Protein AF-A0AAU6CAM8-F1 (afdb_monomer_lite)

pLDDT: mean 75.45, std 19.61, range [28.98, 98.38]

Structure (mmCIF, N/CA/C/O backbone):
data_AF-A0AAU6CAM8-F1
#
_entry.id   AF-A0AAU6CAM8-F1
#
loop_
_atom_site.group_PDB
_atom_site.id
_atom_site.type_symbol
_atom_site.label_atom_id
_atom_site.label_alt_id
_atom_site.label_comp_id
_atom_site.label_asym_id
_atom_site.label_entity_id
_atom_site.label_seq_id
_atom_site.pdbx_PDB_ins_code
_atom_site.Cartn_x
_atom_site.Cartn_y
_atom_site.Cartn_z
_atom_site.occupancy
_atom_site.B_iso_or_equiv
_atom_site.auth_seq_id
_atom_site.auth_comp_id
_atom_site.auth_asym_id
_atom_site.auth_atom_id
_atom_site.pdbx_PDB_model_num
ATOM 1 N N . MET A 1 1 ? 64.348 -22.940 -0.609 1.00 40.66 1 MET A N 1
ATOM 2 C CA . MET A 1 1 ? 63.727 -21.989 -1.553 1.00 40.66 1 MET A CA 1
ATOM 3 C C . MET A 1 1 ? 62.277 -22.408 -1.750 1.00 40.66 1 MET A C 1
ATOM 5 O O . MET A 1 1 ? 62.064 -23.552 -2.113 1.00 40.66 1 MET A O 1
ATOM 9 N N . SER A 1 2 ? 61.356 -21.513 -1.367 1.00 33.00 2 SER A N 1
ATOM 10 C CA . SER A 1 2 ? 59.963 -21.271 -1.806 1.00 33.00 2 SER A CA 1
ATOM 11 C C . SER A 1 2 ? 59.234 -22.276 -2.713 1.00 33.00 2 SER A C 1
ATOM 13 O O . SER A 1 2 ? 59.839 -22.785 -3.641 1.00 33.00 2 SER A O 1
ATOM 15 N N . ILE A 1 3 ? 57.917 -22.511 -2.656 1.00 33.03 3 ILE A N 1
ATOM 16 C CA . ILE A 1 3 ? 56.757 -22.048 -1.863 1.00 33.03 3 ILE A CA 1
ATOM 17 C C . ILE A 1 3 ? 55.688 -23.143 -2.089 1.00 33.03 3 ILE A C 1
ATOM 19 O O . ILE A 1 3 ? 55.436 -23.514 -3.233 1.00 33.03 3 ILE A O 1
ATOM 23 N N . VAL A 1 4 ? 55.033 -23.625 -1.030 1.00 37.50 4 VAL A N 1
ATOM 24 C CA . VAL A 1 4 ? 53.696 -24.244 -1.106 1.00 37.50 4 VAL A CA 1
ATOM 25 C C . VAL A 1 4 ? 52.738 -23.240 -0.478 1.00 37.50 4 VAL A C 1
ATOM 27 O O . VAL A 1 4 ? 52.992 -22.762 0.625 1.00 37.50 4 VAL A O 1
ATOM 30 N N . GLY A 1 5 ? 51.662 -22.893 -1.177 1.00 32.25 5 GLY A N 1
ATOM 31 C CA . GLY A 1 5 ? 50.695 -21.911 -0.698 1.00 32.25 5 GLY A CA 1
ATOM 32 C C . GLY A 1 5 ? 49.378 -22.003 -1.448 1.00 32.25 5 GLY A C 1
ATOM 33 O O . GLY A 1 5 ? 49.099 -21.188 -2.319 1.00 32.25 5 GLY A O 1
ATOM 34 N N . SER A 1 6 ? 48.578 -23.006 -1.088 1.00 40.78 6 SER A N 1
ATOM 35 C CA . SER A 1 6 ? 47.138 -23.023 -1.339 1.00 40.78 6 SER A CA 1
ATOM 36 C C . SER A 1 6 ? 46.511 -21.768 -0.726 1.00 40.78 6 SER A C 1
ATOM 38 O O . SER A 1 6 ? 46.691 -21.508 0.467 1.00 40.78 6 SER A O 1
ATOM 40 N N . ARG A 1 7 ? 45.778 -20.985 -1.521 1.00 34.41 7 ARG A N 1
ATOM 41 C CA . ARG A 1 7 ? 44.827 -20.001 -1.002 1.00 34.41 7 ARG A CA 1
ATOM 42 C C . ARG A 1 7 ? 43.495 -20.172 -1.707 1.00 34.41 7 ARG A C 1
ATOM 44 O O . ARG A 1 7 ? 43.368 -19.968 -2.910 1.00 34.41 7 ARG A O 1
ATOM 51 N N . ALA A 1 8 ? 42.544 -20.602 -0.890 1.00 34.66 8 ALA A N 1
ATOM 52 C CA . ALA A 1 8 ? 41.131 -20.683 -1.165 1.00 34.66 8 ALA A CA 1
ATOM 53 C C . ALA A 1 8 ? 40.544 -19.311 -1.522 1.00 34.66 8 ALA A C 1
ATOM 55 O O . ALA A 1 8 ? 41.071 -18.263 -1.144 1.00 34.66 8 ALA A O 1
ATOM 56 N N . ALA A 1 9 ? 39.435 -19.382 -2.248 1.00 40.91 9 ALA A N 1
ATOM 57 C CA . ALA A 1 9 ? 38.585 -18.279 -2.642 1.00 40.91 9 ALA A CA 1
ATOM 58 C C . ALA A 1 9 ? 38.112 -17.441 -1.444 1.00 40.91 9 ALA A C 1
ATOM 60 O O . ALA A 1 9 ? 37.656 -17.984 -0.438 1.00 40.91 9 ALA A O 1
ATOM 61 N N . THR A 1 10 ? 38.121 -16.121 -1.614 1.00 33.75 10 THR A N 1
ATOM 62 C CA . THR A 1 10 ? 37.366 -15.198 -0.765 1.00 33.75 10 THR A CA 1
ATOM 63 C C . THR A 1 10 ? 36.622 -14.234 -1.677 1.00 33.75 10 THR A C 1
ATOM 65 O O . THR A 1 10 ? 37.205 -13.311 -2.242 1.00 33.75 10 THR A O 1
ATOM 68 N N . ALA A 1 11 ? 35.328 -14.491 -1.858 1.00 31.47 11 ALA A N 1
ATOM 69 C CA . ALA A 1 11 ? 34.391 -13.501 -2.368 1.00 31.47 11 ALA A CA 1
ATOM 70 C C . ALA A 1 11 ? 34.239 -12.379 -1.322 1.00 31.47 11 ALA A C 1
ATOM 72 O O . ALA A 1 11 ? 34.256 -12.676 -0.121 1.00 31.47 11 ALA A O 1
ATOM 73 N N . PRO A 1 12 ? 34.093 -11.107 -1.721 1.00 30.61 12 PRO A N 1
ATOM 74 C CA . PRO A 1 12 ? 33.804 -10.049 -0.770 1.00 30.61 12 PRO A CA 1
ATOM 75 C C . PRO A 1 12 ? 32.369 -10.217 -0.255 1.00 30.61 12 PRO A C 1
ATOM 77 O O . PRO A 1 12 ? 31.405 -10.147 -1.015 1.00 30.61 12 PRO A O 1
ATOM 80 N N . LEU A 1 13 ? 32.251 -10.456 1.053 1.00 28.98 13 LEU A N 1
ATOM 81 C CA . LEU A 1 13 ? 31.017 -10.287 1.810 1.00 28.98 13 LEU A CA 1
ATOM 82 C C . LEU A 1 13 ? 30.530 -8.849 1.609 1.00 28.98 13 LEU A C 1
ATOM 84 O O . LEU A 1 13 ? 31.154 -7.901 2.084 1.00 28.98 13 LEU A O 1
ATOM 88 N N . ILE A 1 14 ? 29.412 -8.704 0.903 1.00 32.00 14 ILE A N 1
ATOM 89 C CA . ILE A 1 14 ? 28.596 -7.495 0.933 1.00 32.00 14 ILE A CA 1
ATOM 90 C C . ILE A 1 14 ? 28.128 -7.353 2.381 1.00 32.00 14 ILE A C 1
ATOM 92 O O . ILE A 1 14 ? 27.333 -8.156 2.869 1.00 32.00 14 ILE A O 1
ATOM 96 N N . ALA A 1 15 ? 28.686 -6.371 3.086 1.00 30.19 15 ALA A N 1
ATOM 97 C CA . ALA A 1 15 ? 28.217 -5.969 4.397 1.00 30.19 15 ALA A CA 1
ATOM 98 C C . ALA A 1 15 ? 26.792 -5.426 4.235 1.00 30.19 15 ALA A C 1
ATOM 100 O O . ALA A 1 15 ? 26.593 -4.292 3.805 1.00 30.19 15 ALA A O 1
ATOM 101 N N . GLN A 1 16 ? 25.800 -6.267 4.526 1.00 32.38 16 GLN A N 1
ATOM 102 C CA . GLN A 1 16 ? 24.452 -5.799 4.806 1.00 32.38 16 GLN A CA 1
ATOM 103 C C . GLN A 1 16 ? 24.533 -4.961 6.078 1.00 32.38 16 GLN A C 1
ATOM 105 O O . GLN A 1 16 ? 24.866 -5.468 7.150 1.00 32.38 16 GLN A O 1
ATOM 110 N N . ASP A 1 17 ? 24.283 -3.667 5.918 1.00 29.27 17 ASP A N 1
ATOM 111 C CA . ASP A 1 17 ? 24.151 -2.691 6.987 1.00 29.27 17 ASP A CA 1
ATOM 112 C C . ASP A 1 17 ? 22.945 -3.094 7.853 1.00 29.27 17 ASP A C 1
ATOM 114 O O . ASP A 1 17 ? 21.798 -2.731 7.594 1.00 29.27 17 ASP A O 1
ATOM 118 N N . GLN A 1 18 ? 23.197 -3.943 8.853 1.00 32.03 18 GLN A N 1
ATOM 119 C CA . GLN A 1 18 ? 22.273 -4.223 9.942 1.00 32.03 18 GLN A CA 1
ATOM 120 C C . GLN A 1 18 ? 22.169 -2.956 10.791 1.00 32.03 18 GLN A C 1
ATOM 122 O O . GLN A 1 18 ? 22.785 -2.845 11.854 1.00 32.03 18 GLN A O 1
ATOM 127 N N . ARG A 1 19 ? 21.366 -1.988 10.341 1.00 32.31 19 ARG A N 1
ATOM 128 C CA . ARG A 1 19 ? 20.832 -0.984 11.257 1.00 32.31 19 ARG A CA 1
ATOM 129 C C . ARG A 1 19 ? 20.006 -1.734 12.285 1.00 32.31 19 ARG A C 1
ATOM 131 O O . ARG A 1 19 ? 18.948 -2.278 11.980 1.00 32.31 19 ARG A O 1
ATOM 138 N N . ALA A 1 20 ? 20.570 -1.811 13.485 1.00 32.47 20 ALA A N 1
ATOM 139 C CA . ALA A 1 20 ? 19.941 -2.352 14.667 1.00 32.47 20 ALA A CA 1
ATOM 140 C C . ALA A 1 20 ? 18.492 -1.866 14.725 1.00 32.47 20 ALA A C 1
ATOM 142 O O . ALA A 1 20 ? 18.236 -0.664 14.814 1.00 32.47 20 ALA A O 1
ATOM 143 N N . SER A 1 21 ? 17.564 -2.818 14.646 1.00 37.25 21 SER A N 1
ATOM 144 C CA . SER A 1 21 ? 16.168 -2.609 14.990 1.00 37.25 21 SER A CA 1
ATOM 145 C C . SER A 1 21 ? 16.166 -2.023 16.396 1.00 37.25 21 SER A C 1
ATOM 147 O O . SER A 1 21 ? 16.455 -2.733 17.361 1.00 37.25 21 SER A O 1
ATOM 149 N N . ALA A 1 22 ? 15.947 -0.712 16.512 1.00 33.12 22 ALA A N 1
ATOM 150 C CA . ALA A 1 22 ? 15.781 -0.079 17.804 1.00 33.12 22 ALA A CA 1
ATOM 151 C C . ALA A 1 22 ? 14.660 -0.846 18.500 1.00 33.12 22 ALA A C 1
ATOM 153 O O . ALA A 1 22 ? 13.571 -0.992 17.944 1.00 33.12 22 ALA A O 1
ATOM 154 N N . THR A 1 23 ? 14.947 -1.419 19.665 1.00 34.03 23 THR A N 1
ATOM 155 C CA . THR A 1 23 ? 13.936 -2.089 20.472 1.00 34.03 23 THR A CA 1
ATOM 156 C C . THR A 1 23 ? 12.908 -1.028 20.846 1.00 34.03 23 THR A C 1
ATOM 158 O O . THR A 1 23 ? 13.130 -0.250 21.772 1.00 34.03 23 THR A O 1
ATOM 161 N N . ILE A 1 24 ? 11.818 -0.935 20.081 1.00 45.91 24 ILE A N 1
ATOM 162 C CA . ILE A 1 24 ? 10.685 -0.079 20.408 1.00 45.91 24 ILE A CA 1
ATOM 163 C C . ILE A 1 24 ? 10.109 -0.679 21.685 1.00 45.91 24 ILE A C 1
ATOM 165 O O . ILE A 1 24 ? 9.453 -1.720 21.653 1.00 45.91 24 ILE A O 1
ATOM 169 N N . LEU A 1 25 ? 10.430 -0.075 22.831 1.00 46.25 25 LEU A N 1
ATOM 170 C CA . LEU A 1 25 ? 9.752 -0.409 24.074 1.00 46.25 25 LEU A CA 1
ATOM 171 C C . LEU A 1 25 ? 8.249 -0.208 23.835 1.00 46.25 25 LEU A C 1
ATOM 173 O O . LEU A 1 25 ? 7.873 0.822 23.266 1.00 46.25 25 LEU A O 1
ATOM 177 N N . PRO A 1 26 ? 7.390 -1.168 24.215 1.00 61.22 26 PRO A N 1
ATOM 178 C CA . PRO A 1 26 ? 5.956 -1.016 24.028 1.00 61.22 26 PRO A CA 1
ATOM 179 C C . PRO A 1 26 ? 5.493 0.262 24.733 1.00 61.22 26 PRO A C 1
ATOM 181 O O . PRO A 1 26 ? 5.840 0.512 25.889 1.00 61.22 26 PRO A O 1
ATOM 184 N N . ALA A 1 27 ? 4.761 1.105 24.005 1.00 75.38 27 ALA A N 1
ATOM 185 C CA . ALA A 1 27 ? 4.259 2.363 24.535 1.00 75.38 27 ALA A CA 1
ATOM 186 C C . ALA A 1 27 ? 3.331 2.096 25.730 1.00 75.38 27 ALA A C 1
ATOM 188 O O . ALA A 1 27 ? 2.400 1.300 25.622 1.00 75.38 27 ALA A O 1
ATOM 189 N N . LEU A 1 28 ? 3.577 2.780 26.854 1.00 85.88 28 LEU A N 1
ATOM 190 C CA . LEU A 1 28 ? 2.712 2.704 28.031 1.00 85.88 28 LEU A CA 1
ATOM 191 C C . LEU A 1 28 ? 1.316 3.236 27.698 1.00 85.88 28 LEU A C 1
ATOM 193 O O . LEU A 1 28 ? 1.179 4.360 27.195 1.00 85.88 28 LEU A O 1
ATOM 197 N N . THR A 1 29 ? 0.304 2.454 28.051 1.00 89.88 29 THR A N 1
ATOM 198 C CA . THR A 1 29 ? -1.106 2.842 28.019 1.00 89.88 29 THR A CA 1
ATOM 199 C C . THR A 1 29 ? -1.394 3.982 29.002 1.00 89.88 29 THR A C 1
ATOM 201 O O . THR A 1 29 ? -0.670 4.207 29.975 1.00 89.88 29 THR A O 1
ATOM 204 N N . ALA A 1 30 ? -2.488 4.711 28.791 1.00 87.81 30 ALA A N 1
ATOM 205 C CA . ALA A 1 30 ? -2.940 5.762 29.694 1.00 87.81 30 ALA A CA 1
ATOM 206 C C . ALA A 1 30 ? -3.256 5.215 31.094 1.00 87.81 30 ALA A C 1
ATOM 208 O O . ALA A 1 30 ? -2.966 5.889 32.082 1.00 87.81 30 ALA A O 1
ATOM 209 N N . ALA A 1 31 ? -3.771 3.982 31.189 1.00 88.88 31 ALA A N 1
ATOM 210 C CA . ALA A 1 31 ? -3.967 3.298 32.465 1.00 88.88 31 ALA A CA 1
ATOM 211 C C . ALA A 1 31 ? -2.647 3.117 33.232 1.00 88.88 31 ALA A C 1
ATOM 213 O O . ALA A 1 31 ? -2.593 3.394 34.428 1.00 88.88 31 ALA A O 1
ATOM 214 N N . GLU A 1 32 ? -1.573 2.721 32.542 1.00 91.25 32 GLU A N 1
ATOM 215 C CA . GLU A 1 32 ? -0.236 2.563 33.135 1.00 91.25 32 GLU A CA 1
ATOM 216 C C . GLU A 1 32 ? 0.406 3.907 33.510 1.00 91.25 32 GLU A C 1
ATOM 218 O O . GLU A 1 32 ? 1.199 3.971 34.448 1.00 91.25 32 GLU A O 1
ATOM 223 N N . ARG A 1 33 ? 0.038 4.997 32.823 1.00 88.69 33 ARG A N 1
ATOM 224 C CA . ARG A 1 33 ? 0.463 6.370 33.160 1.00 88.69 33 ARG A CA 1
ATOM 225 C C . ARG A 1 33 ? -0.315 6.976 34.331 1.00 88.69 33 ARG A C 1
ATOM 227 O O . ARG A 1 33 ? 0.150 7.942 34.931 1.00 88.69 33 ARG A O 1
ATOM 234 N N . GLY A 1 34 ? -1.476 6.417 34.668 1.00 92.19 34 GLY A N 1
ATOM 235 C CA . GLY A 1 34 ? -2.261 6.766 35.849 1.00 92.19 34 GLY A CA 1
ATOM 236 C C . GLY A 1 34 ? -3.474 7.670 35.597 1.00 92.19 34 GLY A C 1
ATOM 237 O O . GLY A 1 34 ? -3.722 8.192 34.506 1.00 92.19 34 GLY A O 1
ATOM 238 N N . ALA A 1 35 ? -4.265 7.852 36.658 1.00 91.75 35 ALA A N 1
ATOM 239 C CA . ALA A 1 35 ? -5.551 8.549 36.602 1.00 91.75 35 ALA A CA 1
ATOM 240 C C . ALA A 1 35 ? -5.420 10.047 36.272 1.00 91.75 35 ALA A C 1
ATOM 242 O O . ALA A 1 35 ? -6.258 10.581 35.550 1.00 91.75 35 ALA A O 1
ATOM 243 N N . GLU A 1 36 ? -4.362 10.715 36.742 1.00 90.38 36 GLU A N 1
ATOM 244 C CA . GLU A 1 36 ? -4.115 12.134 36.439 1.00 90.38 36 GLU A CA 1
ATOM 245 C C . GLU A 1 36 ? -3.865 12.362 34.944 1.00 90.38 36 GLU A C 1
ATOM 247 O O . GLU A 1 36 ? -4.415 13.291 34.357 1.00 90.38 36 GLU A O 1
ATOM 252 N N . TRP A 1 37 ? -3.087 11.480 34.307 1.00 87.81 37 TRP A N 1
ATOM 253 C CA . TRP A 1 37 ? -2.849 11.509 32.863 1.00 87.81 37 TRP A CA 1
ATOM 254 C C . TRP A 1 37 ? -4.149 11.321 32.082 1.00 87.81 37 TRP A C 1
ATOM 256 O O . TRP A 1 37 ? -4.470 12.096 31.181 1.00 87.81 37 TRP A O 1
ATOM 266 N N . THR A 1 38 ? -4.915 10.305 32.480 1.00 89.19 38 THR A N 1
ATOM 267 C CA . THR A 1 38 ? -6.214 9.970 31.891 1.00 89.19 38 THR A CA 1
ATOM 268 C C . THR A 1 38 ? -7.172 11.161 31.972 1.00 89.19 38 THR A C 1
ATOM 270 O O . THR A 1 38 ? -7.766 11.540 30.967 1.00 89.19 38 THR A O 1
ATOM 273 N N . ALA A 1 39 ? -7.265 11.809 33.138 1.00 88.94 39 ALA A N 1
ATOM 274 C CA . ALA A 1 39 ? -8.119 12.975 33.347 1.00 88.94 39 ALA A CA 1
ATOM 275 C C . ALA A 1 39 ? -7.646 14.210 32.564 1.00 88.94 39 ALA A C 1
ATOM 277 O O . ALA A 1 39 ? -8.472 14.924 32.002 1.00 88.94 39 ALA A O 1
ATOM 278 N N . LYS A 1 40 ? -6.331 14.458 32.500 1.00 87.81 40 LYS A N 1
ATOM 279 C CA . LYS A 1 40 ? -5.759 15.627 31.814 1.00 87.81 40 LYS A CA 1
ATOM 280 C C . LYS A 1 40 ? -6.028 15.619 30.310 1.00 87.81 40 LYS A C 1
ATOM 282 O O . LYS A 1 40 ? -6.302 16.674 29.745 1.00 87.81 40 LYS A O 1
ATOM 287 N N . TYR A 1 41 ? -5.908 14.456 29.675 1.00 85.94 41 TYR A N 1
ATOM 288 C CA . TYR A 1 41 ? -5.987 14.327 28.217 1.00 85.94 41 TYR A CA 1
ATOM 289 C C . TYR A 1 41 ? -7.285 13.681 27.726 1.00 85.94 41 TYR A C 1
ATOM 291 O O . TYR A 1 41 ? -7.463 13.534 26.524 1.00 85.94 41 TYR A O 1
ATOM 299 N N . GLY A 1 42 ? -8.187 13.282 28.629 1.00 85.62 42 GLY A N 1
ATOM 300 C CA . GLY A 1 42 ? -9.423 12.586 28.262 1.00 85.62 42 GLY A CA 1
ATOM 301 C C . GLY A 1 42 ? -9.193 11.190 27.673 1.00 85.62 42 GLY A C 1
ATOM 302 O O . GLY A 1 42 ? -10.082 10.651 27.019 1.00 85.62 42 GLY A O 1
ATOM 303 N N . CYS A 1 43 ? -8.013 10.601 27.888 1.00 90.56 43 CYS A N 1
ATOM 304 C CA . CYS A 1 43 ? -7.652 9.305 27.326 1.00 90.56 43 CYS A CA 1
ATOM 305 C C . CYS A 1 43 ? -8.597 8.195 27.792 1.00 90.56 43 CYS A C 1
ATOM 307 O O . CYS A 1 43 ? -9.003 8.140 28.951 1.00 90.56 43 CYS A O 1
ATOM 309 N N . THR A 1 44 ? -8.855 7.223 26.921 1.00 89.44 44 THR A N 1
ATOM 310 C CA . THR A 1 44 ? -9.378 5.926 27.366 1.00 89.44 44 THR A CA 1
ATOM 311 C C . THR A 1 44 ? -8.257 5.099 28.014 1.00 89.44 44 THR A C 1
ATOM 313 O O . THR A 1 44 ? -7.087 5.313 27.685 1.00 89.44 44 THR A O 1
ATOM 316 N N . PRO A 1 45 ? -8.559 4.124 28.898 1.00 90.19 45 PRO A N 1
ATOM 317 C CA . PRO A 1 45 ? -7.530 3.320 29.570 1.00 90.19 45 PRO A CA 1
ATOM 318 C C . PRO A 1 45 ? -6.548 2.620 28.620 1.00 90.19 45 PRO A C 1
ATOM 320 O O . PRO A 1 45 ? -5.391 2.422 28.975 1.00 90.19 45 PRO A O 1
ATOM 323 N N . ILE A 1 46 ? -6.999 2.279 27.409 1.00 89.94 46 ILE A N 1
ATOM 324 C CA . ILE A 1 46 ? -6.201 1.588 26.388 1.00 89.94 46 ILE A CA 1
ATOM 325 C C . ILE A 1 46 ? -5.301 2.523 25.570 1.00 89.94 46 ILE A C 1
ATOM 327 O O . ILE A 1 46 ? -4.471 2.032 24.813 1.00 89.94 46 ILE A O 1
ATOM 331 N N . CYS A 1 47 ? -5.485 3.844 25.670 1.00 91.88 47 CYS A N 1
ATOM 332 C CA . CYS A 1 47 ? -4.815 4.819 24.814 1.00 91.88 47 CYS A CA 1
ATOM 333 C C . CYS A 1 47 ? -3.291 4.757 24.983 1.00 91.88 47 CYS A C 1
ATOM 335 O O . CYS A 1 47 ? -2.805 4.891 26.100 1.00 91.88 47 CYS A O 1
ATOM 337 N N . VAL A 1 48 ? -2.539 4.614 23.892 1.00 91.38 48 VAL A N 1
ATOM 338 C CA . VAL A 1 48 ? -1.062 4.623 23.888 1.00 91.38 48 VAL A CA 1
ATOM 339 C C . VAL A 1 48 ? -0.466 5.897 23.270 1.00 91.38 48 VAL A C 1
ATOM 341 O O . VAL A 1 48 ? 0.754 6.013 23.157 1.00 91.38 48 VAL A O 1
ATOM 344 N N . MET A 1 49 ? -1.305 6.855 22.857 1.00 88.00 49 MET A N 1
ATOM 345 C CA . MET A 1 49 ? -0.860 8.102 22.219 1.00 88.00 49 MET A CA 1
ATOM 346 C C . MET A 1 49 ? -0.061 8.996 23.170 1.00 88.00 49 MET A C 1
ATOM 348 O O . MET A 1 49 ? -0.324 9.042 24.374 1.00 88.00 49 MET A O 1
ATOM 352 N N . ASN A 1 50 ? 0.926 9.716 22.619 1.00 85.44 50 ASN A N 1
ATOM 353 C CA . ASN A 1 50 ? 1.904 10.409 23.449 1.00 85.44 50 ASN A CA 1
ATOM 354 C C . ASN A 1 50 ? 1.469 11.785 23.983 1.00 85.44 50 ASN A C 1
ATOM 356 O O . ASN A 1 50 ? 1.961 12.107 25.029 1.00 85.44 50 ASN A O 1
ATOM 360 N N . HIS A 1 51 ? 0.564 12.605 23.456 1.00 85.19 51 HIS A N 1
ATOM 361 C CA . HIS A 1 51 ? 0.096 13.879 24.084 1.00 85.19 51 HIS A CA 1
ATOM 362 C C . HIS A 1 51 ? 1.121 14.931 24.630 1.00 85.19 51 HIS A C 1
ATOM 364 O O . HIS A 1 51 ? 0.717 16.049 24.955 1.00 85.19 51 HIS A O 1
ATOM 370 N N . THR A 1 52 ? 2.427 14.656 24.747 1.00 83.19 52 THR A N 1
ATOM 371 C CA . THR A 1 52 ? 3.463 15.597 25.217 1.00 83.19 52 THR A CA 1
ATOM 372 C C . THR A 1 52 ? 4.045 16.440 24.091 1.00 83.19 52 THR A C 1
ATOM 374 O O . THR A 1 52 ? 4.786 17.382 24.353 1.00 83.19 52 THR A O 1
ATOM 377 N N . GLU A 1 53 ? 3.754 16.079 22.845 1.00 79.44 53 GLU A N 1
ATOM 378 C CA . GLU A 1 53 ? 4.229 16.774 21.651 1.00 79.44 53 GLU A CA 1
ATOM 379 C C . GLU A 1 53 ? 3.190 17.801 21.165 1.00 79.44 53 GLU A C 1
ATOM 381 O O . GLU A 1 53 ? 1.993 17.593 21.386 1.00 79.44 53 GLU A O 1
ATOM 386 N N . PRO A 1 54 ? 3.619 18.898 20.508 1.00 66.81 54 PRO A N 1
ATOM 387 C CA . PRO A 1 54 ? 2.744 20.013 20.128 1.00 66.81 54 PRO A CA 1
ATOM 388 C C . PRO A 1 54 ? 1.492 19.618 19.327 1.00 66.81 54 PRO A C 1
ATOM 390 O O . PRO A 1 54 ? 0.427 20.181 19.567 1.00 66.81 54 PRO A O 1
ATOM 393 N N . ASP A 1 55 ? 1.593 18.612 18.454 1.00 68.50 55 ASP A N 1
ATOM 394 C CA . ASP A 1 55 ? 0.505 18.179 17.560 1.00 68.50 55 ASP A CA 1
ATOM 395 C C . ASP A 1 55 ? -0.302 16.990 18.105 1.00 68.50 55 ASP A C 1
ATOM 397 O O . ASP A 1 55 ? -1.140 16.401 17.426 1.00 68.50 55 ASP A O 1
ATOM 401 N N . ASN A 1 56 ? -0.057 16.598 19.354 1.00 74.06 56 ASN A N 1
ATOM 402 C CA . ASN A 1 56 ? -0.455 15.288 19.852 1.00 74.06 56 ASN A CA 1
ATOM 403 C C . ASN A 1 56 ? -1.775 15.316 20.640 1.00 74.06 56 ASN A C 1
ATOM 405 O O . ASN A 1 56 ? -2.001 14.472 21.495 1.00 74.06 56 ASN A O 1
ATOM 409 N N . ASN A 1 57 ? -2.660 16.279 20.352 1.00 78.56 57 ASN A N 1
ATOM 410 C CA . ASN A 1 57 ? -4.040 16.331 20.863 1.00 78.56 57 ASN A CA 1
ATOM 411 C C . ASN A 1 57 ? -5.064 16.418 19.718 1.00 78.56 57 ASN A C 1
ATOM 413 O O . ASN A 1 57 ? -5.792 17.404 19.619 1.00 78.56 57 ASN A O 1
ATOM 417 N N . PRO A 1 58 ? -5.148 15.403 18.845 1.00 80.75 58 PRO A N 1
ATOM 418 C CA . PRO A 1 58 ? -5.958 15.496 17.634 1.00 80.75 58 PRO A CA 1
ATOM 419 C C . PRO A 1 58 ? -7.467 15.270 17.853 1.00 80.75 58 PRO A C 1
ATOM 421 O O . PRO A 1 58 ? -8.242 15.321 16.905 1.00 80.75 58 PRO A O 1
ATOM 424 N N . GLY A 1 59 ? -7.909 15.015 19.090 1.00 85.44 59 GLY A N 1
ATOM 425 C CA . GLY A 1 59 ? -9.310 14.695 19.401 1.00 85.44 59 GLY A CA 1
ATOM 426 C C . GLY A 1 59 ? -9.671 13.211 19.244 1.00 85.44 59 GLY A C 1
ATOM 427 O O . GLY A 1 59 ? -10.846 12.849 19.323 1.00 85.44 59 GLY A O 1
ATOM 428 N N . TRP A 1 60 ? -8.675 12.345 19.049 1.00 90.00 60 TRP A N 1
ATOM 429 C CA . TRP A 1 60 ? -8.824 10.892 19.069 1.00 90.00 60 TRP A CA 1
ATOM 430 C C . TRP A 1 60 ? -7.727 10.216 19.896 1.00 90.00 60 TRP A C 1
ATOM 432 O O . TRP A 1 60 ? -6.665 10.787 20.143 1.00 90.00 60 TRP A O 1
ATOM 442 N N . HIS A 1 61 ? -8.000 8.979 20.310 1.00 91.88 61 HIS A N 1
ATOM 443 C CA . HIS A 1 61 ? -7.164 8.139 21.160 1.00 91.88 61 HIS A CA 1
ATOM 444 C C . HIS A 1 61 ? -7.090 6.727 20.591 1.00 91.88 61 HIS A C 1
ATOM 446 O O . HIS A 1 61 ? -8.123 6.112 20.326 1.00 91.88 61 HIS A O 1
ATOM 452 N N . GLN A 1 62 ? -5.880 6.190 20.451 1.00 92.44 62 GLN A N 1
ATOM 453 C CA . GLN A 1 62 ? -5.665 4.872 19.858 1.00 92.44 62 GLN A CA 1
ATOM 454 C C . GLN A 1 62 ? -5.101 3.881 20.866 1.00 92.44 62 GLN A C 1
ATOM 456 O O . GLN A 1 62 ? -4.192 4.215 21.627 1.00 92.44 62 GLN A O 1
ATOM 461 N N . GLY A 1 63 ? -5.619 2.655 20.839 1.00 91.81 63 GLY A N 1
ATOM 462 C CA . GLY A 1 63 ? -4.996 1.505 21.488 1.00 91.81 63 GLY A CA 1
ATOM 463 C C . GLY A 1 63 ? -3.725 1.018 20.774 1.00 91.81 63 GLY A C 1
ATOM 464 O O . GLY A 1 63 ? -3.357 1.552 19.722 1.00 91.81 63 GLY A O 1
ATOM 465 N N . PRO A 1 64 ? -3.051 -0.012 21.319 1.00 91.00 64 PRO A N 1
ATOM 466 C CA . PRO A 1 64 ? -1.923 -0.649 20.646 1.00 91.00 64 PRO A CA 1
ATOM 467 C C . PRO A 1 64 ? -2.342 -1.244 19.292 1.00 91.00 64 PRO A C 1
ATOM 469 O O . PRO A 1 64 ? -3.490 -1.648 19.103 1.00 91.00 64 PRO A O 1
ATOM 472 N N . ALA A 1 65 ? -1.394 -1.309 18.356 1.00 90.44 65 ALA A N 1
ATOM 473 C CA . ALA A 1 65 ? -1.634 -1.810 17.007 1.00 90.44 65 ALA A CA 1
ATOM 474 C C . ALA A 1 65 ? -1.383 -3.314 16.877 1.00 90.44 65 ALA A C 1
ATOM 476 O O . ALA A 1 65 ? -0.344 -3.809 17.312 1.00 90.44 65 ALA A O 1
ATOM 477 N N . ALA A 1 66 ? -2.286 -4.009 16.187 1.00 91.38 66 ALA A N 1
ATOM 478 C CA . ALA A 1 66 ? -1.997 -5.290 15.551 1.00 91.38 66 ALA A CA 1
ATOM 479 C C . ALA A 1 66 ? -1.473 -5.025 14.132 1.00 91.38 66 ALA A C 1
ATOM 481 O O . ALA A 1 66 ? -2.018 -4.168 13.437 1.00 91.38 66 ALA A O 1
ATOM 482 N N . ARG A 1 67 ? -0.411 -5.719 13.703 1.00 88.62 67 ARG A N 1
ATOM 483 C CA . ARG A 1 67 ? 0.268 -5.456 12.423 1.00 88.62 67 ARG A CA 1
ATOM 484 C C . ARG A 1 67 ? 0.560 -6.742 11.657 1.00 88.62 67 ARG A C 1
ATOM 486 O O . ARG A 1 67 ? 0.945 -7.750 12.245 1.00 88.62 67 ARG A O 1
ATOM 493 N N . CYS A 1 68 ? 0.398 -6.677 10.342 1.00 86.75 68 CYS A N 1
ATOM 494 C CA . CYS A 1 68 ? 0.870 -7.659 9.378 1.00 86.75 68 CYS A CA 1
ATOM 495 C C . CYS A 1 68 ? 1.961 -6.995 8.528 1.00 86.75 68 CYS A C 1
ATOM 497 O O . CYS A 1 68 ? 1.674 -6.384 7.503 1.00 86.75 68 CYS A O 1
ATOM 499 N N . ASP A 1 69 ? 3.210 -7.063 8.997 1.00 76.88 69 ASP A N 1
ATOM 500 C CA . ASP A 1 69 ? 4.324 -6.313 8.398 1.00 76.88 69 ASP A CA 1
ATOM 501 C C . ASP A 1 69 ? 4.966 -7.014 7.185 1.00 76.88 69 ASP A C 1
ATOM 503 O O . ASP A 1 69 ? 5.731 -6.392 6.458 1.00 76.88 69 ASP A O 1
ATOM 507 N N . THR A 1 70 ? 4.709 -8.311 6.952 1.00 69.94 70 THR A N 1
ATOM 508 C CA . THR A 1 70 ? 5.371 -9.056 5.864 1.00 69.94 70 THR A CA 1
ATOM 509 C C . THR A 1 70 ? 4.451 -10.035 5.122 1.00 69.94 70 THR A C 1
ATOM 511 O O . THR A 1 70 ? 3.594 -10.664 5.747 1.00 69.94 70 THR A O 1
ATOM 514 N N . PRO A 1 71 ? 4.667 -10.236 3.805 1.00 63.84 71 PRO A N 1
ATOM 515 C CA . PRO A 1 71 ? 5.538 -9.433 2.947 1.00 63.84 71 PRO A CA 1
ATOM 516 C C . PRO A 1 71 ? 4.863 -8.088 2.666 1.00 63.84 71 PRO A C 1
ATOM 518 O O . PRO A 1 71 ? 3.736 -8.063 2.181 1.00 63.84 71 PRO A O 1
ATOM 521 N N . ALA A 1 72 ? 5.539 -6.982 2.948 1.00 56.53 72 ALA A N 1
ATOM 522 C CA . ALA A 1 72 ? 5.078 -5.688 2.489 1.00 56.53 72 ALA A CA 1
ATOM 523 C C . ALA A 1 72 ? 6.235 -4.986 1.789 1.00 56.53 72 ALA A C 1
ATOM 525 O O . ALA A 1 72 ? 7.021 -4.272 2.399 1.00 56.53 72 ALA A O 1
ATOM 526 N N . SER A 1 73 ? 6.339 -5.277 0.494 1.00 55.34 73 SER A N 1
ATOM 527 C CA . SER A 1 73 ? 6.674 -4.225 -0.447 1.00 55.34 73 SER A CA 1
ATOM 528 C C . SER A 1 73 ? 5.531 -4.110 -1.434 1.00 55.34 73 SER A C 1
ATOM 530 O O . SER A 1 73 ? 5.157 -5.106 -2.064 1.00 55.34 73 SER A O 1
ATOM 532 N N . LEU A 1 74 ? 4.933 -2.923 -1.531 1.00 58.56 74 LEU A N 1
ATOM 533 C CA . LEU A 1 74 ? 3.982 -2.637 -2.594 1.00 58.56 74 LEU A CA 1
ATOM 534 C C . LEU A 1 74 ? 4.728 -2.805 -3.922 1.00 58.56 74 LEU A C 1
ATOM 536 O O . LEU A 1 74 ? 5.931 -2.577 -4.017 1.00 58.56 74 LEU A O 1
ATOM 540 N N . VAL A 1 75 ? 4.025 -3.189 -4.989 1.00 53.38 75 VAL A N 1
ATOM 541 C CA . VAL A 1 75 ? 4.633 -3.320 -6.333 1.00 53.38 75 VAL A CA 1
ATOM 542 C C . VAL A 1 75 ? 5.285 -2.000 -6.789 1.00 53.38 75 VAL A C 1
ATOM 544 O O . VAL A 1 75 ? 6.160 -1.991 -7.651 1.00 53.38 75 VAL A O 1
ATOM 547 N N . CYS A 1 76 ? 4.863 -0.889 -6.182 1.00 51.28 76 CYS A N 1
ATOM 548 C CA . CYS A 1 76 ? 5.350 0.459 -6.425 1.00 51.28 76 CYS A CA 1
ATOM 549 C C . CYS A 1 76 ? 6.370 0.951 -5.388 1.00 51.28 76 CYS A C 1
ATOM 551 O O . CYS A 1 76 ? 6.728 2.126 -5.472 1.00 51.28 76 CYS A O 1
ATOM 553 N N . ASP A 1 77 ? 6.810 0.119 -4.436 1.00 51.06 77 ASP A N 1
ATOM 554 C CA . ASP A 1 77 ? 7.785 0.528 -3.424 1.00 51.06 77 ASP A CA 1
ATOM 555 C C . ASP A 1 77 ? 9.015 1.107 -4.116 1.00 51.06 77 ASP A C 1
ATOM 557 O O . ASP A 1 77 ? 9.670 0.479 -4.955 1.00 51.06 77 ASP A O 1
ATOM 561 N N . TRP A 1 78 ? 9.289 2.364 -3.795 1.00 47.59 78 TRP A N 1
ATOM 562 C CA . TRP A 1 78 ? 10.519 3.012 -4.194 1.00 47.59 78 TRP A CA 1
ATOM 563 C C . TRP A 1 78 ? 11.651 2.538 -3.289 1.00 47.59 78 TRP A C 1
ATOM 565 O O . TRP A 1 78 ? 11.465 2.361 -2.085 1.00 47.59 78 TRP A O 1
ATOM 575 N N . ASP A 1 79 ? 12.842 2.380 -3.869 1.00 49.19 79 ASP A N 1
ATOM 576 C CA . ASP A 1 79 ? 14.057 2.093 -3.111 1.00 49.19 79 ASP A CA 1
ATOM 577 C C . ASP A 1 79 ? 14.230 3.145 -2.000 1.00 49.19 79 ASP A C 1
ATOM 579 O O . ASP A 1 79 ? 14.508 4.314 -2.279 1.00 49.19 79 ASP A O 1
ATOM 583 N N . GLY A 1 80 ? 14.050 2.727 -0.744 1.00 50.97 80 GLY A N 1
ATOM 584 C CA . GLY A 1 80 ? 14.175 3.582 0.440 1.00 50.97 80 GLY A CA 1
ATOM 585 C C . GLY A 1 80 ? 12.916 3.712 1.297 1.00 50.97 80 GLY A C 1
ATOM 586 O O . GLY A 1 80 ? 13.020 4.261 2.394 1.00 50.97 80 GLY A O 1
ATOM 587 N N . ASP A 1 81 ? 11.766 3.201 0.850 1.00 56.19 81 ASP A N 1
ATOM 588 C CA . ASP A 1 81 ? 10.567 3.183 1.685 1.00 56.19 81 ASP A CA 1
ATOM 589 C C . ASP A 1 81 ? 10.711 2.166 2.830 1.00 56.19 81 ASP A C 1
ATOM 591 O O . ASP A 1 81 ? 11.250 1.070 2.657 1.00 56.19 81 ASP A O 1
ATOM 595 N N . THR A 1 82 ? 10.276 2.536 4.034 1.00 54.53 82 THR A N 1
ATOM 596 C CA . THR A 1 82 ? 10.511 1.735 5.254 1.00 54.53 82 THR A CA 1
ATOM 597 C C . THR A 1 82 ? 9.565 0.540 5.411 1.00 54.53 82 THR A C 1
ATOM 599 O O . THR A 1 82 ? 9.561 -0.088 6.469 1.00 54.53 82 THR A O 1
ATOM 602 N N . GLY A 1 83 ? 8.810 0.204 4.361 1.00 60.44 83 GLY A N 1
ATOM 603 C CA . GLY A 1 83 ? 7.821 -0.868 4.342 1.00 60.44 83 GLY A CA 1
ATOM 604 C C . GLY A 1 83 ? 6.620 -0.520 5.217 1.00 60.44 83 GLY A C 1
ATOM 605 O O . GLY A 1 83 ? 6.638 -0.711 6.435 1.00 60.44 83 GLY A O 1
ATOM 606 N N . GLU A 1 84 ? 5.554 0.001 4.613 1.00 66.44 84 GLU A N 1
ATOM 607 C CA . GLU A 1 84 ? 4.266 0.084 5.302 1.00 66.44 84 GLU A CA 1
ATOM 608 C C . GLU A 1 84 ? 3.728 -1.331 5.557 1.00 66.44 84 GLU A C 1
ATOM 610 O O . GLU A 1 84 ? 3.919 -2.211 4.721 1.00 66.44 84 GLU A O 1
ATOM 615 N N . PRO A 1 85 ? 3.062 -1.603 6.692 1.00 73.69 85 PRO A N 1
ATOM 616 C CA . PRO A 1 85 ? 2.449 -2.906 6.902 1.00 73.69 85 PRO A CA 1
ATOM 617 C C . PRO A 1 85 ? 1.377 -3.162 5.837 1.00 73.69 85 PRO A C 1
ATOM 619 O O . PRO A 1 85 ? 0.630 -2.258 5.470 1.00 73.69 85 PRO A O 1
ATOM 622 N N . LEU A 1 86 ? 1.232 -4.419 5.409 1.00 80.06 86 LEU A N 1
ATOM 623 C CA . LEU A 1 86 ? 0.143 -4.825 4.515 1.00 80.06 86 LEU A CA 1
ATOM 624 C C . LEU A 1 86 ? -1.224 -4.497 5.135 1.00 80.06 86 LEU A C 1
ATOM 626 O O . LEU A 1 86 ? -2.147 -4.085 4.437 1.00 80.06 86 LEU A O 1
ATOM 630 N N . LEU A 1 87 ? -1.336 -4.709 6.451 1.00 88.50 87 LEU A N 1
ATOM 631 C CA . LEU A 1 87 ? -2.501 -4.387 7.270 1.00 88.50 87 LEU A CA 1
ATOM 632 C C . LEU A 1 87 ? -2.042 -3.947 8.664 1.00 88.50 87 LEU A C 1
ATOM 634 O O . LEU A 1 87 ? -1.243 -4.643 9.301 1.00 88.50 87 LEU A O 1
ATOM 638 N N . ALA A 1 88 ? -2.602 -2.859 9.185 1.00 91.00 88 ALA A N 1
ATOM 639 C CA . ALA A 1 88 ? -2.507 -2.509 10.601 1.00 91.00 88 ALA A CA 1
ATOM 640 C C . ALA A 1 88 ? -3.893 -2.194 11.164 1.00 91.00 88 ALA A C 1
ATOM 642 O O . ALA A 1 88 ? -4.716 -1.602 10.482 1.00 91.00 88 ALA A O 1
ATOM 643 N N . ALA A 1 89 ? -4.171 -2.595 12.403 1.00 94.69 89 ALA A N 1
ATOM 644 C CA . ALA A 1 89 ? -5.465 -2.354 13.034 1.00 94.69 89 ALA A CA 1
ATOM 645 C C . ALA A 1 89 ? -5.313 -1.849 14.470 1.00 94.69 89 ALA A C 1
ATOM 647 O O . ALA A 1 89 ? -4.477 -2.351 15.227 1.00 94.69 89 ALA A O 1
ATOM 648 N N . ARG A 1 90 ? -6.130 -0.861 14.855 1.00 95.56 90 ARG A N 1
ATOM 649 C CA . ARG A 1 90 ? -6.121 -0.231 16.188 1.00 95.56 90 ARG A CA 1
ATOM 650 C C . ARG A 1 90 ? -7.532 0.076 16.655 1.00 95.56 90 ARG A C 1
ATOM 652 O O . ARG A 1 90 ? -8.385 0.479 15.867 1.00 95.56 90 ARG A O 1
ATOM 659 N N . VAL A 1 91 ? -7.767 -0.035 17.960 1.00 95.88 91 VAL A N 1
ATOM 660 C CA . VAL A 1 91 ? -9.002 0.489 18.552 1.00 95.88 91 VAL A CA 1
ATOM 661 C C . VAL A 1 91 ? -8.918 2.018 18.610 1.00 95.88 91 VAL A C 1
ATOM 663 O O . VAL A 1 91 ? -8.164 2.583 19.400 1.00 95.88 91 VAL A O 1
ATOM 666 N N . THR A 1 92 ? -9.718 2.619 17.738 1.00 95.69 92 THR A N 1
ATOM 667 C CA . THR A 1 92 ? -10.130 4.014 17.555 1.00 95.69 92 THR A CA 1
ATOM 668 C C . THR A 1 92 ? -11.072 4.581 18.610 1.00 95.69 92 THR A C 1
ATOM 670 O O . THR A 1 92 ? -12.193 4.095 18.625 1.00 95.69 92 THR A O 1
ATOM 673 N N . THR A 1 93 ? -10.752 5.545 19.476 1.00 94.50 93 THR A N 1
ATOM 674 C CA . THR A 1 93 ? -11.801 6.322 20.178 1.00 94.50 93 THR A CA 1
ATOM 675 C C . THR A 1 93 ? -11.702 7.800 19.845 1.00 94.50 93 THR A C 1
ATOM 677 O O . THR A 1 93 ? -10.718 8.438 20.201 1.00 94.50 93 THR A O 1
ATOM 680 N N . VAL A 1 94 ? -12.729 8.346 19.197 1.00 92.06 94 VAL A N 1
ATOM 681 C CA . VAL A 1 94 ? -12.860 9.779 18.914 1.00 92.06 94 VAL A CA 1
ATOM 682 C C . VAL A 1 94 ? -13.748 10.400 19.984 1.00 92.06 94 VAL A C 1
ATOM 684 O O . VAL A 1 94 ? -14.884 9.968 20.187 1.00 92.06 94 VAL A O 1
ATOM 687 N N . ASN A 1 95 ? -13.218 11.392 20.688 1.00 89.31 95 ASN A N 1
ATOM 688 C CA . ASN A 1 95 ? -13.900 12.106 21.768 1.00 89.31 95 ASN A CA 1
ATOM 689 C C . ASN A 1 95 ? -13.518 13.598 21.797 1.00 89.31 95 ASN A C 1
ATOM 691 O O . ASN A 1 95 ? -13.626 14.234 22.842 1.00 89.31 95 ASN 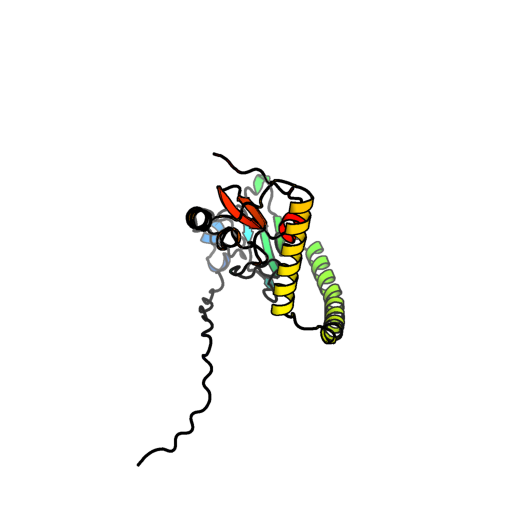A O 1
ATOM 695 N N . GLY A 1 96 ? -13.053 14.159 20.678 1.00 83.69 96 GLY A N 1
ATOM 696 C CA . GLY A 1 96 ? -12.868 15.597 20.525 1.00 83.69 96 GLY A CA 1
ATOM 697 C C . GLY A 1 96 ? -14.222 16.303 20.526 1.00 83.69 96 GLY A C 1
ATOM 698 O O . GLY A 1 96 ? -15.058 16.024 19.670 1.00 83.69 96 GLY A O 1
ATOM 699 N N . THR A 1 97 ? -14.444 17.202 21.488 1.00 86.25 97 THR A N 1
ATOM 700 C CA . THR A 1 97 ? -15.720 17.929 21.658 1.00 86.25 97 THR A CA 1
ATOM 701 C C . THR A 1 97 ? -16.914 16.962 21.800 1.00 86.25 97 THR A C 1
ATOM 703 O O . THR A 1 97 ? -17.852 16.981 20.991 1.00 86.25 97 THR A O 1
ATOM 706 N N . PRO A 1 98 ? -16.885 16.068 22.809 1.00 86.62 98 PRO A N 1
ATOM 707 C CA . PRO A 1 98 ? -17.838 14.966 22.925 1.00 86.62 98 PRO A CA 1
ATOM 708 C C . PRO A 1 98 ? -19.277 15.442 23.164 1.00 86.62 98 PRO A C 1
ATOM 710 O O . PRO A 1 98 ? -20.226 14.730 22.851 1.00 86.62 98 PRO A O 1
ATOM 713 N N . GLU A 1 99 ? -19.466 16.653 23.679 1.00 87.94 99 GLU A N 1
ATOM 714 C CA . GLU A 1 99 ? -20.768 17.296 23.835 1.00 87.94 99 GLU A CA 1
ATOM 715 C C . GLU A 1 99 ? -21.423 17.698 22.503 1.00 87.94 99 GLU A C 1
ATOM 717 O O . GLU A 1 99 ? -22.643 17.843 22.455 1.00 87.94 99 GLU A O 1
ATOM 722 N N . VAL A 1 100 ? -20.638 17.857 21.429 1.00 91.25 100 VAL A N 1
ATOM 723 C CA . VAL A 1 100 ? -21.132 18.186 20.080 1.00 91.25 100 VAL A CA 1
ATOM 724 C C . VAL A 1 100 ? -21.197 16.941 19.201 1.00 91.25 100 VAL A C 1
ATOM 726 O O . VAL A 1 100 ? -22.222 16.691 18.569 1.00 91.25 100 VAL A O 1
ATOM 729 N N . PHE A 1 101 ? -20.115 16.160 19.154 1.00 88.06 101 PHE A N 1
ATOM 730 C CA . PHE A 1 101 ? -19.974 15.039 18.214 1.00 88.06 101 PHE A CA 1
ATOM 731 C C . PHE A 1 101 ? -20.222 13.663 18.844 1.00 88.06 101 PHE A C 1
ATOM 733 O O . PHE A 1 101 ? -20.250 12.655 18.138 1.00 88.06 101 PHE A O 1
ATOM 740 N N . GLY A 1 102 ? -20.437 13.604 20.160 1.00 91.06 102 GLY A N 1
ATOM 741 C CA . GLY A 1 102 ? -20.492 12.349 20.898 1.00 91.06 102 GLY A CA 1
ATOM 742 C C . GLY A 1 102 ? -19.116 11.699 21.050 1.00 91.06 102 GLY A C 1
ATOM 743 O O . GLY A 1 102 ? -18.081 12.259 20.693 1.00 91.06 102 GLY A O 1
ATOM 744 N N . ILE A 1 103 ? -19.116 10.487 21.601 1.00 91.44 103 ILE A N 1
ATOM 745 C CA . ILE A 1 103 ? -17.931 9.630 21.678 1.00 91.44 103 ILE A CA 1
ATOM 746 C C . ILE A 1 103 ? -18.189 8.424 20.790 1.00 91.44 103 ILE A C 1
ATOM 748 O O . ILE A 1 103 ? -19.219 7.761 20.929 1.00 91.44 103 ILE A O 1
ATOM 752 N N . THR A 1 104 ? -17.254 8.124 19.896 1.00 94.00 104 THR A N 1
ATOM 753 C CA . THR A 1 104 ? -17.345 6.947 19.031 1.00 94.00 104 THR A CA 1
ATOM 754 C C . THR A 1 104 ? -16.104 6.087 19.179 1.00 94.00 104 THR A C 1
ATOM 756 O O . THR A 1 104 ? -14.982 6.588 19.184 1.00 94.00 104 THR A O 1
ATOM 759 N N . THR A 1 105 ? -16.317 4.778 19.312 1.00 95.75 105 THR A N 1
ATOM 760 C CA . THR A 1 105 ? -15.241 3.788 19.335 1.00 95.75 105 THR A CA 1
ATOM 761 C C . THR A 1 105 ? -15.407 2.831 18.160 1.00 95.75 105 THR A C 1
ATOM 763 O O . THR A 1 105 ? -16.487 2.271 17.961 1.00 95.75 105 THR A O 1
ATOM 766 N N . ARG A 1 106 ? -14.348 2.662 17.369 1.00 97.31 106 ARG A N 1
ATOM 767 C CA . ARG A 1 106 ? -14.297 1.848 16.144 1.00 97.31 106 ARG A CA 1
ATOM 768 C C . ARG A 1 106 ? -12.971 1.096 16.073 1.00 97.31 106 ARG A C 1
ATOM 770 O O . ARG A 1 106 ? -12.011 1.467 16.745 1.00 97.31 106 ARG A O 1
ATOM 777 N N . LEU A 1 107 ? -12.890 0.061 15.249 1.00 97.44 107 LEU A N 1
ATOM 778 C CA . LEU A 1 107 ? -11.602 -0.467 14.810 1.00 97.44 107 LEU A CA 1
ATOM 779 C C . LEU A 1 107 ? -11.186 0.301 13.556 1.00 97.44 107 LEU A C 1
ATOM 781 O O . LEU A 1 107 ? -11.913 0.286 12.568 1.00 97.44 107 LEU A O 1
ATOM 785 N N . TRP A 1 108 ? -10.047 0.979 13.601 1.00 96.62 108 TRP A N 1
ATOM 786 C CA . TRP A 1 108 ? -9.432 1.551 12.406 1.00 96.62 108 TRP A CA 1
ATOM 787 C C . TRP A 1 108 ? -8.495 0.509 11.809 1.00 96.62 108 TRP A C 1
ATOM 789 O O . TRP A 1 108 ? -7.672 -0.042 12.543 1.00 96.62 108 TRP A O 1
ATOM 799 N N . VAL A 1 109 ? -8.656 0.212 10.521 1.00 94.56 109 VAL A N 1
ATOM 800 C CA . VAL A 1 109 ? -7.826 -0.735 9.770 1.00 94.56 109 VAL A CA 1
ATOM 801 C C . VAL A 1 109 ? -7.163 0.011 8.620 1.00 94.56 109 VAL A C 1
ATOM 803 O O . VAL A 1 109 ? -7.835 0.378 7.660 1.00 94.56 109 VAL A O 1
ATOM 806 N N . ASP A 1 110 ? -5.859 0.218 8.728 1.00 89.50 110 ASP A N 1
ATOM 807 C CA . ASP A 1 110 ? -5.030 0.834 7.699 1.00 89.50 110 ASP A CA 1
ATOM 808 C C . ASP A 1 110 ? -4.650 -0.226 6.655 1.00 89.50 110 ASP A C 1
ATOM 810 O O . ASP A 1 110 ? -4.128 -1.296 6.999 1.00 89.50 110 ASP A O 1
ATOM 814 N N . ILE A 1 111 ? -4.927 0.070 5.386 1.00 84.12 111 ILE A N 1
ATOM 815 C CA . ILE A 1 111 ? -4.630 -0.770 4.223 1.00 84.12 111 ILE A CA 1
ATOM 816 C C . ILE A 1 111 ? -3.994 0.118 3.158 1.00 84.12 111 ILE A C 1
ATOM 818 O O . ILE A 1 111 ? -4.681 0.981 2.628 1.00 84.12 111 ILE A O 1
ATOM 822 N N . ALA A 1 112 ? -2.715 -0.112 2.840 1.00 72.38 112 ALA A N 1
ATOM 823 C CA . ALA A 1 112 ? -1.949 0.499 1.740 1.00 72.38 112 ALA A CA 1
ATOM 824 C C . ALA A 1 112 ? -2.590 1.754 1.094 1.00 72.38 112 ALA A C 1
ATOM 826 O O . ALA A 1 112 ? -3.185 1.677 0.015 1.00 72.38 112 ALA A O 1
ATOM 827 N N . GLY A 1 113 ? -2.464 2.903 1.767 1.00 71.00 113 GLY A N 1
ATOM 828 C CA . GLY A 1 113 ? -2.959 4.202 1.294 1.00 71.00 113 GLY A CA 1
ATOM 829 C C . GLY A 1 113 ? -4.377 4.610 1.724 1.00 71.00 113 GLY A C 1
ATOM 830 O O . GLY A 1 113 ? -4.796 5.708 1.361 1.00 71.00 113 GLY A O 1
ATOM 831 N N . ASP A 1 114 ? -5.104 3.788 2.488 1.00 83.69 114 ASP A N 1
ATOM 832 C CA . ASP A 1 114 ? -6.454 4.091 2.992 1.00 83.69 114 ASP A CA 1
ATOM 833 C C . ASP A 1 114 ? -6.688 3.543 4.420 1.00 83.69 114 ASP A C 1
ATOM 835 O O . ASP A 1 114 ? -5.947 2.682 4.902 1.00 83.69 114 ASP A O 1
ATOM 839 N N . THR A 1 115 ? -7.742 4.015 5.093 1.00 90.56 115 THR A N 1
ATOM 840 C CA . THR A 1 115 ? -8.145 3.581 6.442 1.00 90.56 115 THR A CA 1
ATOM 841 C C . THR A 1 115 ? -9.642 3.274 6.478 1.00 90.56 115 THR A C 1
ATOM 843 O O . THR A 1 115 ? -10.483 4.122 6.187 1.00 90.56 115 THR A O 1
ATOM 846 N N . MET A 1 116 ? -10.002 2.065 6.913 1.00 94.88 116 MET A N 1
ATOM 847 C CA . MET A 1 116 ? -11.393 1.681 7.165 1.00 94.88 116 MET A CA 1
ATOM 848 C C . MET A 1 116 ? -11.764 1.874 8.633 1.00 94.88 116 MET A C 1
ATOM 850 O O . MET A 1 116 ? -11.018 1.467 9.521 1.00 94.88 116 MET A O 1
ATOM 854 N N . GLU A 1 117 ? -12.966 2.386 8.893 1.00 96.50 117 GLU A N 1
ATOM 855 C CA . GLU A 1 117 ? -13.519 2.513 10.243 1.00 96.50 117 GLU A CA 1
ATOM 856 C C . GLU A 1 117 ? -14.658 1.517 10.480 1.00 96.50 117 GLU A C 1
ATOM 858 O O . GLU A 1 117 ? -15.768 1.678 9.976 1.00 96.50 117 GLU A O 1
ATOM 863 N N . LEU A 1 118 ? -14.407 0.491 11.290 1.00 97.56 118 LEU A N 1
ATOM 864 C CA . LEU A 1 118 ? -15.315 -0.641 11.457 1.00 97.56 118 LEU A CA 1
ATOM 865 C C . LEU A 1 118 ? -15.988 -0.631 12.835 1.00 97.56 118 LEU A C 1
ATOM 867 O O . LEU A 1 118 ? -15.349 -0.443 13.873 1.00 97.56 118 LEU A O 1
ATOM 871 N N . SER A 1 119 ? -17.304 -0.834 12.861 1.00 97.31 119 SER A N 1
ATOM 872 C CA . SER A 1 119 ? -18.042 -1.226 14.069 1.00 97.31 119 SER A CA 1
ATOM 873 C C . SER A 1 119 ? -17.739 -2.677 14.449 1.00 97.31 119 SER A C 1
ATOM 875 O O . SER A 1 119 ? -17.177 -3.423 13.657 1.00 97.31 119 SER A O 1
ATOM 877 N N . VAL A 1 120 ? -18.164 -3.114 15.638 1.00 97.31 120 VAL A N 1
ATOM 878 C CA . VAL A 1 120 ? -17.968 -4.506 16.091 1.00 97.31 120 VAL A CA 1
ATOM 879 C C . VAL A 1 120 ? -18.527 -5.520 15.083 1.00 97.31 120 VAL A C 1
ATOM 881 O O . VAL A 1 120 ? -17.817 -6.433 14.682 1.00 97.31 120 VAL A O 1
ATOM 884 N N . THR A 1 121 ? -19.754 -5.317 14.596 1.00 97.88 121 THR A N 1
ATOM 885 C CA . THR A 1 121 ? -20.370 -6.217 13.607 1.00 97.88 121 THR A CA 1
ATOM 886 C C . THR A 1 121 ? -19.603 -6.240 12.282 1.00 97.88 121 THR A C 1
ATOM 888 O O . THR A 1 121 ? -19.473 -7.291 11.659 1.00 97.88 121 THR A O 1
ATOM 891 N N . GLU A 1 122 ? -19.090 -5.092 11.835 1.00 98.19 122 GLU A N 1
ATOM 892 C CA . GLU A 1 122 ? -18.283 -5.006 10.610 1.00 98.19 122 GLU A CA 1
ATOM 893 C C . GLU A 1 122 ? -16.904 -5.655 10.798 1.00 98.19 122 GLU A C 1
ATOM 895 O O . GLU A 1 122 ? -16.388 -6.259 9.862 1.00 98.19 122 GLU A O 1
ATOM 900 N N . VAL A 1 123 ? -16.330 -5.605 12.006 1.00 98.06 123 VAL A N 1
ATOM 901 C CA . VAL A 1 123 ? -15.104 -6.343 12.351 1.00 98.06 123 VAL A CA 1
ATOM 902 C C . VAL A 1 123 ? -15.333 -7.848 12.252 1.00 98.06 123 VAL A C 1
ATOM 904 O O . VAL A 1 123 ? -14.513 -8.534 11.647 1.00 98.06 123 VAL A O 1
ATOM 907 N N . ASP A 1 124 ?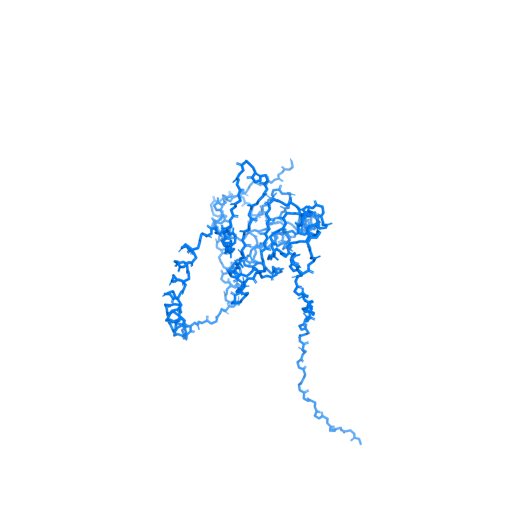 -16.451 -8.366 12.764 1.00 98.38 124 ASP A N 1
ATOM 908 C CA . ASP A 1 124 ? -16.773 -9.795 12.652 1.00 98.38 124 ASP A CA 1
ATOM 909 C C . ASP A 1 124 ? -16.903 -10.231 11.181 1.00 98.38 124 ASP A C 1
ATOM 911 O O . ASP A 1 124 ? -16.384 -11.273 10.777 1.00 98.38 124 ASP A O 1
ATOM 915 N N . GLN A 1 125 ? -17.548 -9.405 10.351 1.00 98.00 125 GLN A N 1
ATOM 916 C CA . GLN A 1 125 ? -17.657 -9.640 8.907 1.00 98.00 125 GLN A CA 1
ATOM 917 C C . GLN A 1 125 ? -16.295 -9.587 8.211 1.00 98.00 125 GLN A C 1
ATOM 919 O O . GLN A 1 125 ? -16.004 -10.428 7.360 1.00 98.00 125 GLN A O 1
ATOM 924 N N . PHE A 1 126 ? -15.455 -8.619 8.580 1.00 96.38 126 PHE A N 1
ATOM 925 C CA . PHE A 1 126 ? -14.105 -8.477 8.050 1.00 96.38 126 PHE A CA 1
ATOM 926 C C . PHE A 1 126 ? -13.243 -9.697 8.393 1.00 96.38 126 PHE A C 1
ATOM 928 O O . PHE A 1 126 ? -12.617 -10.269 7.502 1.00 96.38 126 PHE A O 1
ATOM 935 N N . ILE A 1 127 ? -13.276 -10.158 9.649 1.00 97.25 127 ILE A N 1
ATOM 936 C CA . ILE A 1 127 ? -12.581 -11.374 10.094 1.00 97.25 127 ILE A CA 1
ATOM 937 C C . ILE A 1 127 ? -13.064 -12.587 9.295 1.00 97.25 127 ILE A C 1
ATOM 939 O O . ILE A 1 127 ? -12.240 -13.287 8.707 1.00 97.25 127 ILE A O 1
ATOM 943 N N . ALA A 1 128 ? -14.378 -12.801 9.191 1.00 97.88 128 ALA A N 1
ATOM 944 C CA . ALA A 1 128 ? -14.932 -13.913 8.418 1.00 97.88 128 ALA A CA 1
ATOM 945 C C . ALA A 1 128 ? -14.520 -13.854 6.933 1.00 97.88 128 ALA A C 1
ATOM 947 O O . ALA A 1 128 ? -14.216 -14.881 6.320 1.00 97.88 128 ALA A O 1
ATOM 948 N N . GLY A 1 129 ? -14.465 -12.651 6.353 1.00 97.50 129 GLY A N 1
ATOM 949 C CA . GLY A 1 129 ? -13.972 -12.420 4.996 1.00 97.50 129 GLY A CA 1
ATOM 950 C C . GLY A 1 129 ? -12.502 -12.813 4.828 1.00 97.50 129 GLY A C 1
ATOM 951 O O . GLY A 1 129 ? -12.166 -13.540 3.891 1.00 97.50 129 GLY A O 1
ATOM 952 N N . LEU A 1 130 ? -11.634 -12.399 5.757 1.00 95.50 130 LEU A N 1
ATOM 953 C CA . LEU A 1 130 ? -10.217 -12.779 5.765 1.00 95.50 130 LEU A CA 1
ATOM 954 C C . LEU A 1 130 ? -10.039 -14.296 5.915 1.00 95.50 130 LEU A C 1
ATOM 956 O O . LEU A 1 130 ? -9.275 -14.910 5.166 1.00 95.50 130 LEU A O 1
ATOM 960 N N . GLU A 1 131 ? -10.777 -14.924 6.829 1.00 97.75 131 GLU A N 1
ATOM 961 C CA . GLU A 1 131 ? -10.749 -16.375 7.035 1.00 97.75 131 GLU A CA 1
ATOM 962 C C . GLU A 1 131 ? -11.205 -17.147 5.788 1.00 97.75 131 GLU A C 1
ATOM 964 O O . GLU A 1 131 ? -10.594 -18.157 5.433 1.00 97.75 131 GLU A O 1
ATOM 969 N N . GLY A 1 132 ? -12.224 -16.652 5.077 1.00 97.69 132 GLY A N 1
ATOM 970 C CA . GLY A 1 132 ? -12.693 -17.223 3.811 1.00 97.69 132 GLY A CA 1
ATOM 971 C C . GLY A 1 132 ? -11.746 -16.991 2.625 1.00 97.69 132 GLY A C 1
ATOM 972 O O . GLY A 1 132 ? -11.701 -17.799 1.690 1.00 97.69 132 GLY A O 1
ATOM 973 N N . PHE A 1 133 ? -10.959 -15.915 2.656 1.00 96.88 133 PHE A N 1
ATOM 974 C CA . PHE A 1 133 ? -9.975 -15.586 1.625 1.00 96.88 133 PHE A CA 1
ATOM 975 C C . PHE A 1 133 ? -8.699 -16.435 1.727 1.00 96.88 133 PHE A C 1
ATOM 977 O O . PHE A 1 133 ? -8.180 -16.901 0.709 1.00 96.88 133 PHE A O 1
ATOM 984 N N . LEU A 1 134 ? -8.199 -16.694 2.941 1.00 96.12 134 LEU A N 1
ATOM 985 C CA . LEU A 1 134 ? -6.917 -17.382 3.155 1.00 96.12 134 LEU A CA 1
ATOM 986 C C . LEU A 1 134 ? -6.782 -18.740 2.429 1.00 96.12 134 LEU A C 1
ATOM 988 O O . LEU A 1 134 ? -5.722 -18.997 1.848 1.00 96.12 134 LEU A O 1
ATOM 992 N N . PRO A 1 135 ? -7.797 -19.628 2.400 1.00 97.62 135 PRO A N 1
ATOM 993 C CA . PRO A 1 135 ? -7.734 -20.860 1.616 1.00 97.62 135 PRO A CA 1
ATOM 994 C C . PRO A 1 135 ? -7.562 -20.618 0.111 1.00 97.62 135 PRO A C 1
ATOM 996 O O . PRO A 1 135 ? -6.804 -21.337 -0.540 1.00 97.62 135 PRO A O 1
ATOM 999 N N . GLN A 1 136 ? -8.215 -19.590 -0.437 1.00 97.94 136 GLN A N 1
ATOM 1000 C CA . GLN A 1 136 ? -8.123 -19.238 -1.857 1.00 97.94 136 GLN A CA 1
ATOM 1001 C C . GLN A 1 136 ? -6.725 -18.714 -2.197 1.00 97.94 136 GLN A C 1
ATOM 1003 O O . GLN A 1 136 ? -6.119 -19.161 -3.171 1.00 97.94 136 GLN A O 1
ATOM 1008 N N . LEU A 1 137 ? -6.159 -17.854 -1.344 1.00 96.44 137 LEU A N 1
ATOM 1009 C CA . LEU A 1 137 ? -4.783 -17.378 -1.495 1.00 96.44 137 LEU A CA 1
ATOM 1010 C C . LEU A 1 137 ? -3.773 -18.538 -1.469 1.00 96.44 137 LEU A C 1
ATOM 1012 O O . LEU A 1 137 ? -2.850 -18.586 -2.282 1.00 96.44 137 LEU A O 1
ATOM 1016 N N . ARG A 1 138 ? -3.964 -19.523 -0.583 1.00 97.69 138 ARG A N 1
ATOM 1017 C CA . ARG A 1 138 ? -3.121 -20.732 -0.544 1.00 97.69 138 ARG A CA 1
ATOM 1018 C C . ARG A 1 138 ? -3.230 -21.560 -1.826 1.00 97.69 138 ARG A C 1
ATOM 1020 O O . ARG A 1 138 ? -2.214 -22.075 -2.294 1.00 97.69 138 ARG A O 1
ATOM 1027 N N . ALA A 1 139 ? -4.425 -21.669 -2.407 1.00 97.50 139 ALA A N 1
ATOM 1028 C CA . ALA A 1 139 ? -4.617 -22.341 -3.691 1.00 97.50 139 ALA A CA 1
ATOM 1029 C C . ALA A 1 139 ? -3.896 -21.598 -4.830 1.00 97.50 139 ALA A C 1
ATOM 1031 O O . ALA A 1 139 ? -3.182 -22.225 -5.613 1.00 97.50 139 ALA A O 1
ATOM 1032 N N . LEU A 1 140 ? -3.996 -20.266 -4.876 1.00 97.94 140 LEU A N 1
ATOM 1033 C CA . LEU A 1 140 ? -3.260 -19.442 -5.840 1.00 97.94 140 LEU A CA 1
ATOM 1034 C C . LEU A 1 140 ? -1.746 -19.560 -5.667 1.00 97.94 140 LEU A C 1
ATOM 1036 O O . LEU A 1 140 ? -1.033 -19.650 -6.657 1.00 97.94 140 LEU A O 1
ATOM 1040 N N . ARG A 1 141 ? -1.234 -19.660 -4.435 1.00 97.38 141 ARG A N 1
ATOM 1041 C CA . ARG A 1 141 ? 0.193 -19.929 -4.198 1.00 97.38 141 ARG A CA 1
ATOM 1042 C C . ARG A 1 141 ? 0.642 -21.245 -4.835 1.00 97.38 141 ARG A C 1
ATOM 1044 O O . ARG A 1 141 ? 1.770 -21.332 -5.315 1.00 97.38 141 ARG A O 1
ATOM 1051 N N . ALA A 1 142 ? -0.197 -22.282 -4.823 1.00 97.44 142 ALA A N 1
ATOM 1052 C CA . ALA A 1 142 ? 0.122 -23.543 -5.492 1.00 97.44 142 ALA A CA 1
ATOM 1053 C C . ALA A 1 142 ? 0.149 -23.383 -7.020 1.00 97.44 142 ALA A C 1
ATOM 1055 O O . ALA A 1 142 ? 1.059 -23.898 -7.661 1.00 97.44 142 ALA A O 1
ATOM 1056 N N . GLN A 1 143 ? -0.793 -22.621 -7.585 1.00 97.75 143 GLN A N 1
ATOM 1057 C CA . GLN A 1 143 ? -0.795 -22.291 -9.015 1.00 97.75 143 GLN A CA 1
ATOM 1058 C C . GLN A 1 143 ? 0.431 -21.460 -9.408 1.00 97.75 143 GLN A C 1
ATOM 1060 O O . GLN A 1 143 ? 1.081 -21.777 -10.398 1.00 97.75 143 GLN A O 1
ATOM 1065 N N . LEU A 1 144 ? 0.792 -20.458 -8.601 1.00 96.56 144 LEU A N 1
ATOM 1066 C CA . LEU A 1 144 ? 1.998 -19.653 -8.781 1.00 96.56 144 LEU A CA 1
ATOM 1067 C C . LEU A 1 144 ? 3.244 -20.542 -8.825 1.00 96.56 144 LEU A C 1
ATOM 1069 O O . LEU A 1 144 ? 4.037 -20.426 -9.747 1.00 96.56 144 LEU A O 1
ATOM 1073 N N . ALA A 1 145 ? 3.389 -21.469 -7.874 1.00 97.31 145 ALA A N 1
ATOM 1074 C CA . ALA A 1 145 ? 4.532 -22.382 -7.828 1.00 97.31 145 ALA A CA 1
ATOM 1075 C C . ALA A 1 145 ? 4.624 -23.331 -9.039 1.00 97.31 145 ALA A C 1
ATOM 1077 O O . ALA A 1 145 ? 5.706 -23.836 -9.336 1.00 97.31 145 ALA A O 1
ATOM 1078 N N . GLU A 1 146 ? 3.506 -23.616 -9.710 1.00 97.31 146 GLU A N 1
ATOM 1079 C CA . GLU A 1 146 ? 3.510 -24.375 -10.961 1.00 97.31 146 GLU A CA 1
ATOM 1080 C C . GLU A 1 146 ? 3.877 -23.483 -12.146 1.00 97.31 146 GLU A C 1
ATOM 1082 O O . GLU A 1 146 ? 4.759 -23.836 -12.925 1.00 97.31 146 GLU A O 1
ATOM 1087 N N . ALA A 1 147 ? 3.237 -22.317 -12.255 1.00 95.88 147 ALA A N 1
ATOM 1088 C CA . ALA A 1 147 ? 3.458 -21.372 -13.342 1.00 95.88 147 ALA A CA 1
ATOM 1089 C C . ALA A 1 147 ? 4.926 -20.928 -13.425 1.00 95.88 147 ALA A C 1
ATOM 1091 O O . ALA A 1 147 ? 5.501 -20.932 -14.512 1.00 95.88 147 ALA A O 1
ATOM 1092 N N . THR A 1 148 ? 5.561 -20.656 -12.279 1.00 96.56 148 THR A N 1
ATOM 1093 C CA . THR A 1 148 ? 6.946 -20.165 -12.229 1.00 96.56 148 THR A CA 1
ATOM 1094 C C . THR A 1 148 ? 7.984 -21.173 -12.719 1.00 96.56 148 THR A C 1
ATOM 1096 O O . THR A 1 148 ? 9.120 -20.804 -13.002 1.00 96.56 148 THR A O 1
ATOM 1099 N N . LYS A 1 149 ? 7.627 -22.454 -12.887 1.00 95.94 149 LYS A N 1
ATOM 1100 C CA . LYS A 1 149 ? 8.517 -23.446 -13.516 1.00 95.94 149 LYS A CA 1
ATOM 1101 C C . LYS A 1 149 ? 8.780 -23.146 -14.991 1.00 95.94 149 LYS A C 1
ATOM 1103 O O . LYS A 1 149 ? 9.781 -23.616 -15.528 1.00 95.94 149 LYS A O 1
ATOM 1108 N N . GLY A 1 150 ? 7.866 -22.427 -15.643 1.00 94.31 150 GLY A N 1
ATOM 1109 C CA . GLY A 1 150 ? 7.999 -21.983 -17.027 1.00 94.31 150 GLY A CA 1
ATOM 1110 C C . GLY A 1 150 ? 8.682 -20.624 -17.178 1.00 94.31 150 GLY A C 1
ATOM 1111 O O . GLY A 1 150 ? 8.895 -20.195 -18.312 1.00 94.31 150 GLY A O 1
ATOM 1112 N N . ASP A 1 151 ? 9.018 -19.950 -16.075 1.00 94.75 151 ASP A N 1
ATOM 1113 C CA . ASP A 1 151 ? 9.630 -18.628 -16.133 1.00 94.75 151 ASP A CA 1
ATOM 1114 C C . ASP A 1 151 ? 11.042 -18.721 -16.714 1.00 94.75 151 ASP A C 1
ATOM 1116 O O . ASP A 1 151 ? 11.870 -19.547 -16.319 1.00 94.75 151 ASP A O 1
ATOM 1120 N N . ILE A 1 152 ? 11.326 -17.835 -17.663 1.00 94.38 152 ILE A N 1
ATOM 1121 C CA . ILE A 1 152 ? 12.658 -17.661 -18.233 1.00 94.38 152 ILE A CA 1
ATOM 1122 C C . ILE A 1 152 ? 13.251 -16.410 -17.581 1.00 94.38 152 ILE A C 1
ATOM 1124 O O . ILE A 1 152 ? 12.607 -15.358 -17.633 1.00 94.38 152 ILE A O 1
ATOM 1128 N N . PRO A 1 153 ? 14.456 -16.484 -16.982 1.00 91.62 153 PRO A N 1
ATOM 1129 C CA . PRO A 1 153 ? 15.095 -15.317 -16.388 1.00 91.62 153 PRO A CA 1
ATOM 1130 C C . PRO A 1 153 ? 15.209 -14.161 -17.383 1.00 91.62 153 PRO A C 1
ATOM 1132 O O . PRO A 1 153 ? 15.478 -14.377 -18.569 1.00 91.62 153 PRO A O 1
ATOM 1135 N N . GLU A 1 154 ? 15.050 -12.929 -16.893 1.00 89.06 154 GLU A N 1
ATOM 1136 C CA . GLU A 1 154 ? 15.265 -11.745 -17.722 1.00 89.06 154 GLU A CA 1
ATOM 1137 C C . GLU A 1 154 ? 16.688 -11.771 -18.302 1.00 89.06 154 GLU A C 1
ATOM 1139 O O . GLU A 1 154 ? 17.679 -11.882 -17.580 1.00 89.06 154 GLU A O 1
ATOM 1144 N N . ASN A 1 155 ? 16.795 -11.644 -19.625 1.00 92.31 155 ASN A N 1
ATOM 1145 C CA . ASN A 1 155 ? 18.074 -11.438 -20.286 1.00 92.31 155 ASN A CA 1
ATOM 1146 C C . ASN A 1 155 ? 18.336 -9.933 -20.398 1.00 92.31 155 ASN A C 1
ATOM 1148 O O . ASN A 1 155 ? 17.935 -9.293 -21.374 1.00 92.31 155 ASN A O 1
ATOM 1152 N N . THR A 1 156 ? 19.011 -9.376 -19.392 1.00 86.75 156 THR A N 1
ATOM 1153 C CA . THR A 1 156 ? 19.295 -7.937 -19.291 1.00 86.75 156 THR A CA 1
ATOM 1154 C C . THR A 1 156 ? 20.010 -7.395 -20.531 1.00 86.75 156 THR A C 1
ATOM 1156 O O . THR A 1 156 ? 19.657 -6.329 -21.029 1.00 86.75 156 THR A O 1
ATOM 1159 N N . GLU A 1 157 ? 20.966 -8.134 -21.101 1.00 86.75 157 GLU A N 1
ATOM 1160 C CA . GLU A 1 157 ? 21.669 -7.700 -22.314 1.00 86.75 157 GLU A CA 1
ATOM 1161 C C . GLU A 1 157 ? 20.755 -7.676 -23.542 1.00 86.75 157 GLU A C 1
ATOM 1163 O O . GLU A 1 157 ? 20.795 -6.731 -24.329 1.00 86.75 157 GLU A O 1
ATOM 1168 N N . ALA A 1 158 ? 19.924 -8.708 -23.723 1.00 89.31 158 ALA A N 1
ATOM 1169 C CA . ALA A 1 158 ? 18.963 -8.753 -24.820 1.00 89.31 158 ALA A CA 1
ATOM 1170 C C . ALA A 1 158 ? 17.924 -7.635 -24.694 1.00 89.31 158 ALA A C 1
ATOM 1172 O O . ALA A 1 158 ? 17.588 -7.012 -25.697 1.00 89.31 158 ALA A O 1
ATOM 1173 N N . LYS A 1 159 ? 17.480 -7.331 -23.470 1.00 81.19 159 LYS A N 1
ATOM 1174 C CA . LYS A 1 159 ? 16.600 -6.198 -23.171 1.00 81.19 159 LYS A CA 1
ATOM 1175 C C . LYS A 1 159 ? 17.253 -4.864 -23.540 1.00 81.19 159 LYS A C 1
ATOM 1177 O O . LYS A 1 159 ? 16.650 -4.080 -24.268 1.00 81.19 159 LYS A O 1
ATOM 1182 N N . ILE A 1 160 ? 18.503 -4.629 -23.128 1.00 78.38 160 ILE A N 1
ATOM 1183 C CA . ILE A 1 160 ? 19.263 -3.420 -23.496 1.00 78.38 160 ILE A CA 1
ATOM 1184 C C . ILE A 1 160 ? 19.384 -3.291 -25.021 1.00 78.38 160 ILE A C 1
ATOM 1186 O O . ILE A 1 160 ? 19.109 -2.220 -25.567 1.00 78.38 160 ILE A O 1
ATOM 1190 N N . ARG A 1 161 ? 19.752 -4.375 -25.723 1.00 85.12 161 ARG A N 1
ATOM 1191 C CA . ARG A 1 161 ? 19.838 -4.380 -27.195 1.00 85.12 161 ARG A CA 1
ATOM 1192 C C . ARG A 1 161 ? 18.492 -4.071 -27.843 1.00 85.12 161 ARG A C 1
ATOM 1194 O O . ARG A 1 161 ? 18.429 -3.211 -28.714 1.00 85.12 161 ARG A O 1
ATOM 1201 N N . TRP A 1 162 ? 17.420 -4.710 -27.381 1.00 84.25 162 TRP A N 1
ATOM 1202 C CA . TRP A 1 162 ? 16.074 -4.478 -27.894 1.00 84.25 162 TRP A CA 1
ATOM 1203 C C . TRP A 1 162 ? 15.642 -3.017 -27.722 1.00 84.25 162 TRP A C 1
ATOM 1205 O O . TRP A 1 162 ? 15.151 -2.423 -28.680 1.00 84.25 162 TRP A O 1
ATOM 1215 N N . HIS A 1 163 ? 15.879 -2.402 -26.556 1.00 75.44 163 HIS A N 1
ATOM 1216 C CA . HIS A 1 163 ? 15.583 -0.979 -26.345 1.00 75.44 163 HIS A CA 1
ATOM 1217 C C . HIS A 1 163 ? 16.420 -0.069 -27.250 1.00 75.44 163 HIS A C 1
ATOM 1219 O O . HIS A 1 163 ? 15.892 0.904 -27.787 1.00 75.44 163 HIS A O 1
ATOM 1225 N N . ALA A 1 164 ? 17.704 -0.378 -27.460 1.00 75.94 164 ALA A N 1
ATOM 1226 C CA . ALA A 1 164 ? 18.538 0.368 -28.399 1.00 75.94 164 ALA A CA 1
ATOM 1227 C C . ALA A 1 164 ? 17.973 0.288 -29.829 1.00 75.94 164 ALA A C 1
ATOM 1229 O O . ALA A 1 164 ? 17.825 1.316 -30.485 1.00 75.94 164 ALA A O 1
ATOM 1230 N N . GLU A 1 165 ? 17.565 -0.904 -30.276 1.00 82.31 165 GLU A N 1
ATOM 1231 C CA . GLU A 1 165 ? 16.928 -1.114 -31.580 1.00 82.31 165 GLU A CA 1
ATOM 1232 C C . GLU A 1 165 ? 15.580 -0.385 -31.706 1.00 82.31 165 GLU A C 1
ATOM 1234 O O . GLU A 1 165 ? 15.310 0.229 -32.743 1.00 82.31 165 GLU A O 1
ATOM 1239 N N . GLN A 1 166 ? 14.734 -0.407 -30.663 1.00 78.38 166 GLN A N 1
ATOM 1240 C CA . GLN A 1 166 ? 13.491 0.376 -30.639 1.00 78.38 166 GLN A CA 1
ATOM 1241 C C . GLN A 1 166 ? 13.782 1.870 -30.782 1.00 78.38 166 GLN A C 1
ATOM 1243 O O . GLN A 1 166 ? 13.165 2.535 -31.614 1.00 78.38 166 GLN A O 1
AT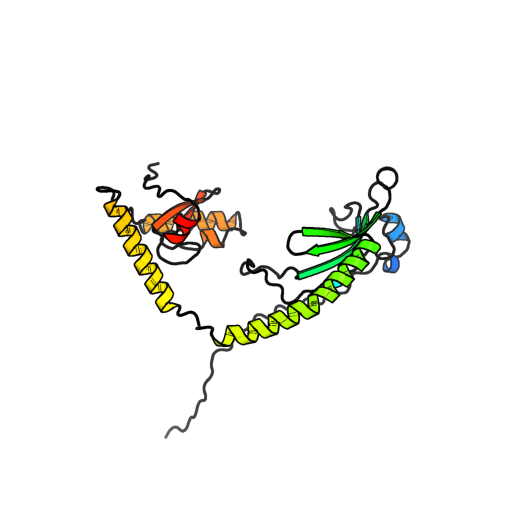OM 1248 N N . ASN A 1 167 ? 14.747 2.388 -30.017 1.00 70.31 167 ASN A N 1
ATOM 1249 C CA . ASN A 1 167 ? 15.136 3.793 -30.056 1.00 70.31 167 ASN A CA 1
ATOM 1250 C C . ASN A 1 167 ? 15.674 4.194 -31.435 1.00 70.31 167 ASN A C 1
ATOM 1252 O O . ASN A 1 167 ? 15.253 5.216 -31.972 1.00 70.31 167 ASN A O 1
ATOM 1256 N N . THR A 1 168 ? 16.544 3.382 -32.046 1.00 76.31 168 THR A N 1
ATOM 1257 C CA . THR A 1 168 ? 17.050 3.635 -33.404 1.00 76.31 168 THR A CA 1
ATOM 1258 C C . THR A 1 168 ? 15.920 3.661 -34.429 1.00 76.31 168 THR A C 1
ATOM 1260 O O . THR A 1 168 ? 15.863 4.567 -35.261 1.00 76.31 168 THR A O 1
ATOM 1263 N N . ARG A 1 169 ? 14.995 2.695 -34.373 1.00 75.94 169 ARG A N 1
ATOM 1264 C CA . ARG A 1 169 ? 13.844 2.661 -35.284 1.00 75.94 169 ARG A CA 1
ATOM 1265 C C . ARG A 1 169 ? 12.951 3.883 -35.113 1.00 75.94 169 ARG A C 1
ATOM 1267 O O . ARG A 1 169 ? 12.598 4.498 -36.111 1.00 75.94 169 ARG A O 1
ATOM 1274 N N . ALA A 1 170 ? 12.619 4.251 -33.883 1.00 69.88 170 ALA A N 1
ATOM 1275 C CA . ALA A 1 170 ? 11.776 5.408 -33.620 1.00 69.88 170 ALA A CA 1
ATOM 1276 C C . ALA A 1 170 ? 12.443 6.725 -34.035 1.00 69.88 170 ALA A C 1
ATOM 1278 O O . ALA A 1 170 ? 11.772 7.600 -34.570 1.00 69.88 170 ALA A O 1
ATOM 1279 N N . ALA A 1 171 ? 13.759 6.858 -33.839 1.00 67.88 171 ALA A N 1
ATOM 1280 C CA . ALA A 1 171 ? 14.511 8.013 -34.320 1.00 67.88 171 ALA A CA 1
ATOM 1281 C C . ALA A 1 171 ? 14.442 8.120 -35.853 1.00 67.88 171 ALA A C 1
ATOM 1283 O O . ALA A 1 171 ? 14.241 9.211 -36.384 1.00 67.88 171 ALA A O 1
ATOM 1284 N N . ARG A 1 172 ? 14.540 6.986 -36.564 1.00 74.88 172 ARG A N 1
ATOM 1285 C CA . ARG A 1 172 ? 14.371 6.935 -38.023 1.00 74.88 172 ARG A CA 1
ATOM 1286 C C . ARG A 1 172 ? 12.948 7.303 -38.452 1.00 74.88 172 ARG A C 1
ATOM 1288 O O . ARG A 1 172 ? 12.797 8.167 -39.303 1.00 74.88 172 ARG A O 1
ATOM 1295 N N . GLU A 1 173 ? 11.928 6.691 -37.849 1.00 78.06 173 GLU A N 1
ATOM 1296 C CA . GLU A 1 173 ? 10.512 7.004 -38.118 1.00 78.06 173 GLU A CA 1
ATOM 1297 C C . GLU A 1 173 ? 10.215 8.494 -37.893 1.00 78.06 173 GLU A C 1
ATOM 1299 O O . GLU A 1 173 ? 9.520 9.125 -38.687 1.00 78.06 173 GLU A O 1
ATOM 1304 N N . TRP A 1 174 ? 10.778 9.084 -36.835 1.00 71.88 174 TRP A N 1
ATOM 1305 C CA . TRP A 1 174 ? 10.642 10.510 -36.561 1.00 71.88 174 TRP A CA 1
ATOM 1306 C C . TRP A 1 174 ? 11.332 11.372 -37.622 1.00 71.88 174 TRP A C 1
ATOM 1308 O O . TRP A 1 174 ? 10.726 12.330 -38.096 1.00 71.88 174 TRP A O 1
ATOM 1318 N N . ALA A 1 175 ? 12.560 11.031 -38.024 1.00 71.00 175 ALA A N 1
ATOM 1319 C CA . ALA A 1 175 ? 13.291 11.768 -39.056 1.00 71.00 175 ALA A CA 1
ATOM 1320 C C . ALA A 1 175 ? 12.581 11.710 -40.421 1.00 71.00 175 ALA A C 1
ATOM 1322 O O . ALA A 1 175 ? 12.514 12.714 -41.127 1.00 71.00 175 ALA A O 1
ATOM 1323 N N . GLU A 1 176 ? 12.000 10.558 -40.772 1.00 77.88 176 GLU A N 1
ATOM 1324 C CA . GLU A 1 176 ? 11.174 10.391 -41.975 1.00 77.88 176 GLU A CA 1
ATOM 1325 C C . GLU A 1 176 ? 9.894 11.238 -41.915 1.00 77.88 176 GLU A C 1
ATOM 1327 O O . GLU A 1 176 ? 9.514 11.857 -42.908 1.00 77.88 176 GLU A O 1
ATOM 1332 N N . ALA A 1 177 ? 9.245 11.305 -40.749 1.00 72.75 177 ALA A N 1
ATOM 1333 C CA . ALA A 1 177 ? 8.045 12.115 -40.542 1.00 72.75 177 ALA A CA 1
ATOM 1334 C C . ALA A 1 177 ? 8.325 13.630 -40.460 1.00 72.75 177 ALA A C 1
ATOM 1336 O O . ALA A 1 177 ? 7.403 14.423 -40.653 1.00 72.75 177 ALA A O 1
ATOM 1337 N N . ASN A 1 178 ? 9.569 14.040 -40.181 1.00 66.44 178 ASN A N 1
ATOM 1338 C CA . ASN A 1 178 ? 9.963 15.437 -39.958 1.00 66.44 178 ASN A CA 1
ATOM 1339 C C . ASN A 1 178 ? 11.188 15.824 -40.813 1.00 66.44 178 ASN A C 1
ATOM 1341 O O . ASN A 1 178 ? 12.256 16.140 -40.278 1.00 66.44 178 ASN A O 1
ATOM 1345 N N . PRO A 1 179 ? 11.065 15.813 -42.153 1.00 75.50 179 PRO A N 1
ATOM 1346 C CA . PRO A 1 179 ? 12.186 16.107 -43.036 1.00 75.50 179 PRO A CA 1
ATOM 1347 C C . PRO A 1 179 ? 12.717 17.529 -42.803 1.00 75.50 179 PRO A C 1
ATOM 1349 O O . PRO A 1 179 ? 11.966 18.503 -42.809 1.00 75.50 179 PRO A O 1
ATOM 1352 N N . GLY A 1 180 ? 14.033 17.651 -42.612 1.00 71.00 180 GLY A N 1
ATOM 1353 C CA . GLY A 1 180 ? 14.708 18.929 -42.360 1.00 71.00 180 GLY A CA 1
ATOM 1354 C C . GLY A 1 180 ? 14.756 19.360 -40.891 1.00 71.00 180 GLY A C 1
ATOM 1355 O O . GLY A 1 180 ? 15.306 20.419 -40.604 1.00 71.00 180 GLY A O 1
ATOM 1356 N N . HIS A 1 181 ? 14.215 18.568 -39.962 1.00 55.50 181 HIS A N 1
ATOM 1357 C CA . HIS A 1 181 ? 14.516 18.709 -38.538 1.00 55.50 181 HIS A CA 1
ATOM 1358 C C . HIS A 1 181 ? 15.613 17.711 -38.159 1.00 55.50 181 HIS A C 1
ATOM 1360 O O . HIS A 1 181 ? 15.397 16.500 -38.175 1.00 55.50 181 HIS A O 1
ATOM 1366 N N . GLU A 1 182 ? 16.805 18.208 -37.825 1.00 55.84 182 GLU A N 1
ATOM 1367 C CA . GLU A 1 182 ? 17.816 17.367 -37.185 1.00 55.84 182 GLU A CA 1
ATOM 1368 C C . GLU A 1 182 ? 17.365 17.054 -35.752 1.00 55.84 182 GLU A C 1
ATOM 1370 O O . GLU A 1 182 ? 16.942 17.968 -35.033 1.00 55.84 182 GLU A O 1
ATOM 1375 N N . PRO A 1 183 ? 17.440 15.787 -35.302 1.00 53.94 183 PRO A N 1
ATOM 1376 C CA . PRO A 1 183 ? 17.301 15.479 -33.891 1.00 53.94 183 PRO A CA 1
ATOM 1377 C C . PRO A 1 183 ? 18.356 16.287 -33.135 1.00 53.94 183 PRO A C 1
ATOM 1379 O O . PRO A 1 183 ? 19.554 16.074 -33.319 1.00 53.94 183 PRO A O 1
ATOM 1382 N N . SER A 1 184 ? 17.917 17.227 -32.299 1.00 54.34 184 SER A N 1
ATOM 1383 C CA . SER A 1 184 ? 18.808 17.916 -31.371 1.00 54.34 184 SER A CA 1
ATOM 1384 C C . SER A 1 184 ? 19.327 16.880 -30.374 1.00 54.34 184 SER A C 1
ATOM 1386 O O . SER A 1 184 ? 18.653 16.527 -29.404 1.00 54.34 184 SER A O 1
ATOM 1388 N N . LEU A 1 185 ? 20.502 16.314 -30.654 1.00 58.34 185 LEU A N 1
ATOM 1389 C CA . LEU A 1 185 ? 21.266 15.599 -29.646 1.00 58.34 185 LEU A CA 1
ATOM 1390 C C . LEU A 1 185 ? 21.680 16.642 -28.612 1.00 58.34 185 LEU A C 1
ATOM 1392 O O . LEU A 1 185 ? 22.388 17.592 -28.942 1.00 58.34 185 LEU A O 1
ATOM 1396 N N . ILE A 1 186 ? 21.219 16.465 -27.375 1.00 64.62 186 ILE A N 1
ATOM 1397 C CA . ILE A 1 186 ? 21.601 17.320 -26.251 1.00 64.62 186 ILE A CA 1
ATOM 1398 C C . ILE A 1 186 ? 23.128 17.339 -26.189 1.00 64.62 186 ILE A C 1
ATOM 1400 O O . ILE A 1 186 ? 23.760 16.285 -26.071 1.00 64.62 186 ILE A O 1
ATOM 1404 N N . SER A 1 187 ? 23.725 18.521 -26.276 1.00 71.88 187 SER A N 1
ATOM 1405 C CA . SER A 1 187 ? 25.176 18.653 -26.183 1.00 71.88 187 SER A CA 1
ATOM 1406 C C . SER A 1 187 ? 25.676 18.254 -24.790 1.00 71.88 187 SER A C 1
ATOM 1408 O O . SER A 1 187 ? 24.957 18.372 -23.796 1.00 71.88 187 SER A O 1
ATOM 1410 N N . GLU A 1 188 ? 26.940 17.840 -24.671 1.00 71.50 188 GLU A N 1
ATOM 1411 C CA . GLU A 1 188 ? 27.547 17.550 -23.359 1.00 71.50 188 GLU A CA 1
ATOM 1412 C C . GLU A 1 188 ? 27.458 18.749 -22.399 1.00 71.50 188 GLU A C 1
ATOM 1414 O O . GLU A 1 188 ? 27.250 18.579 -21.198 1.00 71.50 188 GLU A O 1
ATOM 1419 N N . ALA A 1 189 ? 27.549 19.971 -22.936 1.00 75.62 189 ALA A N 1
ATOM 1420 C CA . ALA A 1 189 ? 27.394 21.206 -22.175 1.00 75.62 189 ALA A CA 1
ATOM 1421 C C . ALA A 1 189 ? 25.963 21.401 -21.642 1.00 75.62 189 ALA A C 1
ATOM 1423 O O . ALA A 1 189 ? 25.777 21.910 -20.537 1.00 75.62 189 ALA A O 1
ATOM 1424 N N . GLU A 1 190 ? 24.947 20.992 -22.402 1.00 76.38 190 GLU A N 1
ATOM 1425 C CA . GLU A 1 190 ? 23.556 21.004 -21.943 1.00 76.38 190 GLU A CA 1
ATOM 1426 C C . GLU A 1 190 ? 23.290 19.901 -20.917 1.00 76.38 190 GLU A C 1
ATOM 1428 O O . GLU A 1 190 ? 22.650 20.177 -19.909 1.00 76.38 190 GLU A O 1
ATOM 1433 N N . VAL A 1 191 ? 23.848 18.697 -21.094 1.00 76.94 191 VAL A N 1
ATOM 1434 C CA . VAL A 1 191 ? 23.754 17.620 -20.089 1.00 76.94 191 VAL A CA 1
ATOM 1435 C C . VAL A 1 191 ? 24.385 18.053 -18.761 1.00 76.94 191 VAL A C 1
ATOM 1437 O O . VAL A 1 191 ? 23.814 17.808 -17.697 1.00 76.94 191 VAL A O 1
ATOM 1440 N N . ALA A 1 192 ? 25.541 18.723 -18.802 1.00 80.94 192 ALA A N 1
ATOM 1441 C CA . ALA A 1 192 ? 26.195 19.260 -17.610 1.00 80.94 192 ALA A CA 1
ATOM 1442 C C . ALA A 1 192 ? 25.338 20.333 -16.914 1.00 80.94 192 ALA A C 1
ATOM 1444 O O . ALA A 1 192 ? 25.180 20.299 -15.696 1.00 80.94 192 ALA A O 1
ATOM 1445 N N . ARG A 1 193 ? 24.722 21.238 -17.684 1.00 84.19 193 ARG A N 1
ATOM 1446 C CA . ARG A 1 193 ? 23.817 22.265 -17.147 1.00 84.19 193 ARG A CA 1
ATOM 1447 C C . ARG A 1 193 ? 22.562 21.658 -16.521 1.00 84.19 193 ARG A C 1
ATOM 1449 O O . ARG A 1 193 ? 22.153 22.062 -15.436 1.00 84.19 193 ARG A O 1
ATOM 1456 N N . ASP A 1 194 ? 21.960 20.679 -17.188 1.00 83.75 194 ASP A N 1
ATOM 1457 C CA . ASP A 1 194 ? 20.774 19.988 -16.685 1.00 83.75 194 ASP A CA 1
ATOM 1458 C C . ASP A 1 194 ? 21.085 19.249 -15.377 1.00 83.75 194 ASP A C 1
ATOM 1460 O O . ASP A 1 194 ? 20.265 19.246 -14.460 1.00 83.75 194 ASP A O 1
ATOM 1464 N N . ARG A 1 195 ? 22.292 18.680 -15.254 1.00 84.19 195 ARG A N 1
ATOM 1465 C CA . ARG A 1 195 ? 22.768 18.049 -14.020 1.00 84.19 195 ARG A CA 1
ATOM 1466 C C . ARG A 1 195 ? 22.821 19.034 -12.851 1.00 84.19 195 ARG A C 1
ATOM 1468 O O . ARG A 1 195 ? 22.322 18.700 -11.784 1.00 84.19 195 ARG A O 1
ATOM 1475 N N . GLU A 1 196 ? 23.367 20.233 -13.042 1.00 84.62 196 GLU A N 1
ATOM 1476 C CA . GLU A 1 196 ? 23.418 21.259 -11.986 1.00 84.62 196 GLU A CA 1
ATOM 1477 C C . GLU A 1 196 ? 22.009 21.662 -11.514 1.00 84.62 196 GLU A C 1
ATOM 1479 O O . GLU A 1 196 ? 21.742 21.732 -10.312 1.00 84.62 196 GLU A O 1
ATOM 1484 N N . ILE A 1 197 ? 21.076 21.858 -12.455 1.00 82.88 197 ILE A N 1
ATOM 1485 C CA . ILE A 1 197 ? 19.666 22.164 -12.155 1.00 82.88 197 IL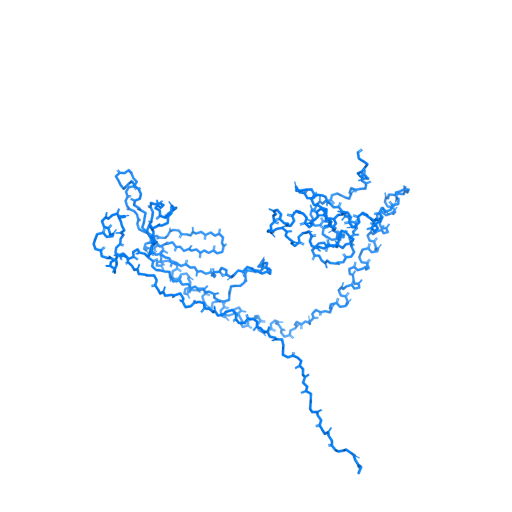E A CA 1
ATOM 1486 C C . ILE A 1 197 ? 19.024 21.011 -11.373 1.00 82.88 197 ILE A C 1
ATOM 1488 O O . ILE A 1 197 ? 18.323 21.225 -10.383 1.00 82.88 197 ILE A O 1
ATOM 1492 N N . ASN A 1 198 ? 19.275 19.778 -11.800 1.00 81.44 198 ASN A N 1
ATOM 1493 C CA . ASN A 1 198 ? 18.735 18.581 -11.176 1.00 81.44 198 ASN A CA 1
ATOM 1494 C C . ASN A 1 198 ? 19.295 18.346 -9.765 1.00 81.44 198 ASN A C 1
ATOM 1496 O O . ASN A 1 198 ? 18.546 17.940 -8.874 1.00 81.44 198 ASN A O 1
ATOM 1500 N N . GLU A 1 199 ? 20.577 18.629 -9.533 1.00 84.50 199 GLU A N 1
ATOM 1501 C CA . GLU A 1 199 ? 21.213 18.564 -8.213 1.00 84.50 199 GLU A CA 1
ATOM 1502 C C . GLU A 1 199 ? 20.621 19.610 -7.252 1.00 84.50 199 GLU A C 1
ATOM 1504 O O . GLU A 1 199 ? 20.347 19.296 -6.092 1.00 84.50 199 GLU A O 1
ATOM 1509 N N . GLU A 1 200 ? 20.351 20.829 -7.728 1.00 83.75 200 GLU A N 1
ATOM 1510 C CA . GLU A 1 200 ? 19.656 21.862 -6.948 1.00 83.75 200 GLU A CA 1
ATOM 1511 C C . GLU A 1 200 ? 18.232 21.434 -6.580 1.00 83.75 200 GLU A C 1
ATOM 1513 O O . GLU A 1 200 ? 17.829 21.501 -5.418 1.00 83.75 200 GLU A O 1
ATOM 1518 N N . VAL A 1 201 ? 17.470 20.951 -7.561 1.00 77.19 201 VAL A N 1
ATOM 1519 C CA . VAL A 1 201 ? 16.088 20.510 -7.357 1.00 77.19 201 VAL A CA 1
ATOM 1520 C C . VAL A 1 201 ? 16.022 19.330 -6.383 1.00 77.19 201 VAL A C 1
ATOM 1522 O O . VAL A 1 201 ? 15.190 19.343 -5.479 1.00 77.19 201 VAL A O 1
ATOM 1525 N N . THR A 1 202 ? 16.945 18.371 -6.486 1.00 79.69 202 THR A N 1
ATOM 1526 C CA . THR A 1 202 ? 17.055 17.241 -5.543 1.00 79.69 202 THR A CA 1
ATOM 1527 C C . THR A 1 202 ? 17.348 17.717 -4.120 1.00 79.69 202 THR A C 1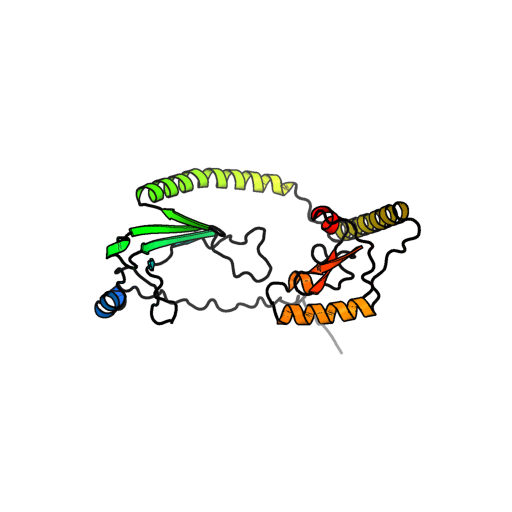
ATOM 1529 O O . THR A 1 202 ? 16.810 17.180 -3.157 1.00 79.69 202 THR A O 1
ATOM 1532 N N . ARG A 1 203 ? 18.170 18.761 -3.961 1.00 82.31 203 ARG A N 1
ATOM 1533 C CA . ARG A 1 203 ? 18.480 19.330 -2.642 1.00 82.31 203 ARG A CA 1
ATOM 1534 C C . ARG A 1 203 ? 17.271 20.008 -2.000 1.00 82.31 203 ARG A C 1
ATOM 1536 O O . ARG A 1 203 ? 17.106 19.933 -0.786 1.00 82.31 203 ARG A O 1
ATOM 1543 N N . ARG A 1 204 ? 16.450 20.694 -2.800 1.00 79.31 204 ARG A N 1
ATOM 1544 C CA . ARG A 1 204 ? 15.249 21.407 -2.327 1.00 79.31 204 ARG A CA 1
ATOM 1545 C C . ARG A 1 204 ? 14.056 20.473 -2.130 1.00 79.31 204 ARG A C 1
ATOM 1547 O O . ARG A 1 204 ? 13.201 20.757 -1.296 1.00 79.31 204 ARG A O 1
ATOM 1554 N N . CYS A 1 205 ? 14.006 19.386 -2.892 1.00 75.56 205 CYS A N 1
ATOM 1555 C CA . CYS A 1 205 ? 12.933 18.402 -2.891 1.00 75.56 205 CYS A CA 1
ATOM 1556 C C . CYS A 1 205 ? 13.550 16.990 -2.965 1.00 75.56 205 CYS A C 1
ATOM 1558 O O . CYS A 1 205 ? 13.737 16.461 -4.061 1.00 75.56 205 CYS A O 1
ATOM 1560 N N . PRO A 1 206 ? 13.888 16.368 -1.824 1.00 73.25 206 PRO A N 1
ATOM 1561 C CA . PRO A 1 206 ? 14.533 15.051 -1.804 1.00 73.25 206 PRO A CA 1
ATOM 1562 C C . PRO A 1 206 ? 13.687 13.947 -2.454 1.00 73.25 206 PRO A C 1
ATOM 1564 O O . PRO A 1 206 ? 14.226 13.049 -3.099 1.00 73.25 206 PRO A O 1
ATOM 1567 N N . ASP A 1 207 ? 12.360 14.065 -2.373 1.00 66.31 207 ASP A N 1
ATOM 1568 C CA . ASP A 1 207 ? 11.406 13.031 -2.799 1.00 66.31 207 ASP A CA 1
ATOM 1569 C C . ASP A 1 207 ? 11.356 12.807 -4.322 1.00 66.31 207 ASP A C 1
ATOM 1571 O O . ASP A 1 207 ? 10.784 11.831 -4.801 1.00 66.31 207 ASP A O 1
ATOM 1575 N N . ILE A 1 208 ? 11.973 13.685 -5.120 1.00 64.25 208 ILE A N 1
ATOM 1576 C CA . ILE A 1 208 ? 11.989 13.587 -6.592 1.00 64.25 208 ILE A CA 1
ATOM 1577 C C . ILE A 1 208 ? 13.335 13.130 -7.166 1.00 64.25 208 ILE A C 1
ATOM 1579 O O . ILE A 1 208 ? 13.505 13.123 -8.389 1.00 64.25 208 ILE A O 1
ATOM 1583 N N . ALA A 1 209 ? 14.268 12.700 -6.308 1.00 62.84 209 ALA A N 1
ATOM 1584 C CA . ALA A 1 209 ? 15.636 12.322 -6.670 1.00 62.8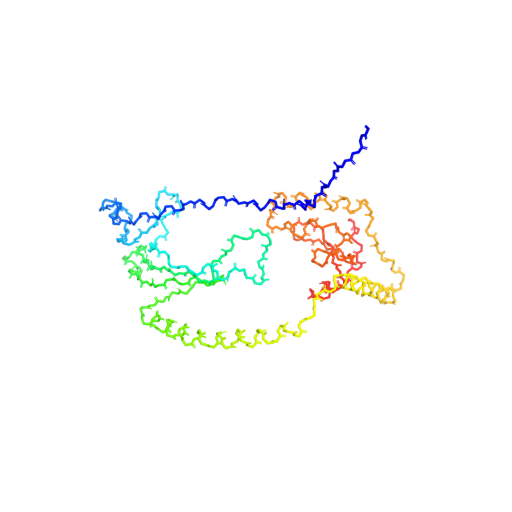4 209 ALA A CA 1
ATOM 1585 C C . ALA A 1 209 ? 15.722 11.318 -7.837 1.00 62.84 209 ALA A C 1
ATOM 1587 O O . ALA A 1 209 ? 16.628 11.388 -8.665 1.00 62.84 209 ALA A O 1
ATOM 1588 N N . ARG A 1 210 ? 14.769 10.393 -7.983 1.00 60.47 210 ARG A N 1
ATOM 1589 C CA . ARG A 1 210 ? 14.798 9.404 -9.077 1.00 60.47 210 ARG A CA 1
ATOM 1590 C C . ARG A 1 210 ? 14.600 10.036 -10.457 1.00 60.47 210 ARG A C 1
ATOM 1592 O O . ARG A 1 210 ? 15.156 9.541 -11.432 1.00 60.47 210 ARG A O 1
ATOM 1599 N N . VAL A 1 211 ? 13.840 11.135 -10.546 1.00 60.28 211 VAL A N 1
ATOM 1600 C CA . VAL A 1 211 ? 13.576 11.812 -11.826 1.00 60.28 211 VAL A CA 1
ATOM 1601 C C . VAL A 1 211 ? 14.786 12.618 -12.301 1.00 60.28 211 VAL A C 1
ATOM 1603 O O . VAL A 1 211 ? 15.021 12.756 -13.501 1.00 60.28 211 VAL A O 1
ATOM 1606 N N . THR A 1 212 ? 15.560 13.122 -11.344 1.00 66.81 212 THR A N 1
ATOM 1607 C CA . THR A 1 212 ? 16.627 14.109 -11.527 1.00 66.81 212 THR A CA 1
ATOM 1608 C C . THR A 1 212 ? 18.034 13.508 -11.526 1.00 66.81 212 THR A C 1
ATOM 1610 O O . THR A 1 212 ? 18.965 14.141 -12.014 1.00 66.81 212 THR A O 1
ATOM 1613 N N . THR A 1 213 ? 18.221 12.288 -11.017 1.00 69.19 213 THR A N 1
ATOM 1614 C CA . THR A 1 213 ? 19.555 11.674 -10.850 1.00 69.19 213 THR A CA 1
ATOM 1615 C C . THR A 1 213 ? 20.170 11.119 -12.128 1.00 69.19 213 THR A C 1
ATOM 1617 O O . THR A 1 213 ? 21.392 10.974 -12.196 1.00 69.19 213 THR A O 1
ATOM 1620 N N . ARG A 1 214 ? 19.368 10.807 -13.152 1.00 78.06 214 ARG A N 1
ATOM 1621 C CA . ARG A 1 214 ? 19.901 10.324 -14.431 1.00 78.06 214 ARG A CA 1
ATOM 1622 C C . ARG A 1 214 ? 20.292 11.491 -15.343 1.00 78.06 214 ARG A C 1
ATOM 1624 O O . ARG A 1 214 ? 19.580 12.497 -15.371 1.00 78.06 214 ARG A O 1
ATOM 1631 N N . PRO A 1 215 ? 21.390 11.365 -16.114 1.00 81.62 215 PRO A N 1
ATOM 1632 C CA . PRO A 1 215 ? 21.721 12.334 -17.155 1.00 81.62 215 PRO A CA 1
ATOM 1633 C C . PRO A 1 215 ? 20.545 12.512 -18.118 1.00 81.62 215 PRO A C 1
ATOM 1635 O O . PRO A 1 215 ? 19.890 11.531 -18.460 1.00 81.62 215 PRO A O 1
ATOM 1638 N N . THR A 1 216 ? 20.300 13.726 -18.618 1.00 83.00 216 THR A N 1
ATOM 1639 C CA . THR A 1 216 ? 19.200 13.986 -19.569 1.00 83.00 216 THR A CA 1
ATOM 1640 C C . THR A 1 216 ? 19.371 13.286 -20.914 1.00 83.00 216 THR A C 1
ATOM 1642 O O . THR A 1 216 ? 18.398 13.129 -21.647 1.00 83.00 216 THR A O 1
ATOM 1645 N N . SER A 1 217 ? 20.574 12.782 -21.203 1.00 75.75 217 SER A N 1
ATOM 1646 C CA . SER A 1 217 ? 20.866 11.870 -22.312 1.00 75.75 217 SER A CA 1
ATOM 1647 C C . SER A 1 217 ? 20.371 10.432 -22.088 1.00 75.75 217 SER A C 1
ATOM 1649 O O . SER A 1 217 ? 20.410 9.618 -23.012 1.00 75.75 217 SER A O 1
ATOM 1651 N N . GLN A 1 218 ? 19.887 10.100 -20.890 1.00 76.50 218 GLN A N 1
ATOM 1652 C CA . GLN A 1 218 ? 19.339 8.797 -20.529 1.00 76.50 218 GLN A CA 1
ATOM 1653 C C . GLN A 1 218 ? 17.889 8.925 -20.071 1.00 76.50 218 GLN A C 1
ATOM 1655 O O . GLN A 1 218 ? 17.457 9.917 -19.488 1.00 76.50 218 GLN A O 1
ATOM 1660 N N . CYS A 1 219 ? 17.117 7.881 -20.335 1.00 80.50 219 CYS A N 1
ATOM 1661 C CA . CYS A 1 219 ? 15.755 7.767 -19.882 1.00 80.50 219 CYS A CA 1
ATOM 1662 C C . CYS A 1 219 ? 15.731 7.625 -18.364 1.00 80.50 219 CYS A C 1
ATOM 1664 O O . CYS A 1 219 ? 16.283 6.688 -17.781 1.00 80.50 219 CYS A O 1
ATOM 1666 N N . THR A 1 220 ? 15.006 8.527 -17.732 1.00 81.88 220 THR A N 1
ATOM 1667 C CA . THR A 1 220 ? 14.822 8.562 -16.291 1.00 81.88 220 THR A CA 1
ATOM 1668 C C . THR A 1 220 ? 14.205 7.282 -15.718 1.00 81.88 220 THR A C 1
ATOM 1670 O O . THR A 1 220 ? 14.569 6.880 -14.617 1.00 81.88 220 THR A O 1
ATOM 1673 N N . PHE A 1 221 ? 13.336 6.594 -16.463 1.00 78.19 221 PHE A N 1
ATOM 1674 C CA . PHE A 1 221 ? 12.673 5.369 -16.001 1.00 78.19 221 PHE A CA 1
ATOM 1675 C C . PHE A 1 221 ? 13.453 4.114 -16.414 1.00 78.19 221 PHE A C 1
ATOM 1677 O O . PHE A 1 221 ? 14.028 3.427 -15.570 1.00 78.19 221 PHE A O 1
ATOM 1684 N N . GLU A 1 222 ? 13.601 3.885 -17.719 1.00 77.12 222 GLU A N 1
ATOM 1685 C CA . GLU A 1 222 ? 14.167 2.643 -18.273 1.00 77.12 222 GLU A CA 1
ATOM 1686 C C . GLU A 1 222 ? 15.696 2.662 -18.445 1.00 77.12 222 GLU A C 1
ATOM 1688 O O . GLU A 1 222 ? 16.324 1.625 -18.622 1.00 77.12 222 GLU A O 1
ATOM 1693 N N . GLY A 1 223 ? 16.336 3.835 -18.404 1.00 70.50 223 GLY A N 1
ATOM 1694 C CA . GLY A 1 223 ? 17.804 3.966 -18.387 1.00 70.50 223 GLY A CA 1
ATOM 1695 C C . GLY A 1 223 ? 18.482 3.883 -19.754 1.00 70.50 223 GLY A C 1
ATOM 1696 O O . GLY A 1 223 ? 19.656 4.223 -19.871 1.00 70.50 223 GLY A O 1
ATOM 1697 N N . GLY A 1 224 ? 17.750 3.491 -20.801 1.00 71.69 224 GLY A N 1
ATOM 1698 C CA . GLY A 1 224 ? 18.219 3.566 -22.188 1.00 71.69 224 GLY A CA 1
ATOM 1699 C C . GLY A 1 224 ? 18.395 5.012 -22.684 1.00 71.69 224 GLY A C 1
ATOM 1700 O O . GLY A 1 224 ? 18.031 5.943 -21.975 1.00 71.69 224 GLY A O 1
ATOM 1701 N N . PRO A 1 225 ? 18.919 5.241 -23.901 1.00 72.62 225 PRO A N 1
ATOM 1702 C CA . PRO A 1 225 ? 19.086 6.588 -24.451 1.00 72.62 225 PRO A CA 1
ATOM 1703 C C . PRO A 1 225 ? 17.784 7.401 -24.443 1.00 72.62 225 PRO A C 1
ATOM 1705 O O . PRO A 1 225 ? 16.723 6.890 -24.817 1.00 72.62 225 PRO A O 1
ATOM 1708 N N . ALA A 1 226 ? 17.869 8.663 -24.025 1.00 73.69 226 ALA A N 1
ATOM 1709 C CA . ALA A 1 226 ? 16.760 9.599 -24.124 1.00 73.69 226 ALA A CA 1
ATOM 1710 C C . ALA A 1 226 ? 16.623 10.113 -25.560 1.00 73.69 226 ALA A C 1
ATOM 1712 O O . ALA A 1 226 ? 17.604 10.475 -26.203 1.00 73.69 226 ALA A O 1
ATOM 1713 N N . VAL A 1 227 ? 15.385 10.167 -26.040 1.00 70.19 227 VAL A N 1
ATOM 1714 C CA . VAL A 1 227 ? 15.012 10.725 -27.350 1.00 70.19 227 VAL A CA 1
ATOM 1715 C C . VAL A 1 227 ? 14.165 11.991 -27.211 1.00 70.19 227 VAL A C 1
ATOM 1717 O O . VAL A 1 227 ? 13.997 12.734 -28.171 1.00 70.19 227 VAL A O 1
ATOM 1720 N N . VAL A 1 228 ? 13.633 12.243 -26.010 1.00 73.44 228 VAL A N 1
ATOM 1721 C CA . VAL A 1 228 ? 12.872 13.443 -25.654 1.00 73.44 228 VAL A CA 1
ATOM 1722 C C . VAL A 1 228 ? 13.381 13.954 -24.311 1.00 73.44 228 VAL A C 1
ATOM 1724 O O . VAL A 1 228 ? 13.554 13.170 -23.380 1.00 73.44 228 VAL A O 1
ATOM 1727 N N . VAL A 1 229 ? 13.566 15.269 -24.191 1.00 80.19 229 VAL A N 1
ATOM 1728 C CA . VAL A 1 229 ? 13.837 15.939 -22.911 1.00 80.19 229 VAL A CA 1
ATOM 1729 C C . VAL A 1 229 ? 12.619 16.739 -22.501 1.00 80.19 229 VAL A C 1
ATOM 1731 O O . VAL A 1 229 ? 12.027 17.450 -23.313 1.00 80.19 229 VAL A O 1
ATOM 1734 N N . ARG A 1 230 ? 12.255 16.655 -21.227 1.00 76.69 230 ARG A N 1
ATOM 1735 C CA . ARG A 1 230 ? 11.164 17.431 -20.641 1.00 76.69 230 ARG A CA 1
ATOM 1736 C C . ARG A 1 230 ? 11.662 18.262 -19.484 1.00 76.69 230 ARG A C 1
ATOM 1738 O O . ARG A 1 230 ? 12.583 17.859 -18.787 1.00 76.69 230 ARG A O 1
ATOM 1745 N N . THR A 1 231 ? 10.991 19.384 -19.262 1.00 80.44 231 THR A N 1
ATOM 1746 C CA . THR A 1 231 ? 11.145 20.187 -18.053 1.00 80.44 231 THR A CA 1
ATOM 1747 C C . THR A 1 231 ? 10.008 19.832 -17.099 1.00 80.44 231 THR A C 1
ATOM 1749 O O . THR A 1 231 ? 8.833 19.942 -17.450 1.00 80.44 231 THR A O 1
ATOM 1752 N N . GLY A 1 232 ? 10.346 19.342 -15.911 1.00 72.62 232 GLY A N 1
ATOM 1753 C CA . GLY A 1 232 ? 9.407 19.076 -14.833 1.00 72.62 232 GLY A CA 1
ATOM 1754 C C . GLY A 1 232 ? 8.855 20.364 -14.227 1.00 72.62 232 GLY A C 1
ATOM 1755 O O . GLY A 1 232 ? 9.340 21.465 -14.486 1.00 72.62 232 GLY A O 1
ATOM 1756 N N . LYS A 1 233 ? 7.833 20.228 -13.376 1.00 71.56 233 LYS A N 1
ATOM 1757 C CA . LYS A 1 233 ? 7.132 21.366 -12.748 1.00 71.56 233 LYS A CA 1
ATOM 1758 C C . LYS A 1 233 ? 8.045 22.274 -11.913 1.00 71.56 233 LYS A C 1
ATOM 1760 O O . LYS A 1 233 ? 7.686 23.417 -11.660 1.00 71.56 233 LYS A O 1
ATOM 1765 N N . LEU A 1 234 ? 9.204 21.770 -11.496 1.00 69.44 234 LEU A N 1
ATOM 1766 C CA . LEU A 1 234 ? 10.187 22.484 -10.678 1.00 69.44 234 LEU A CA 1
ATOM 1767 C C . LEU A 1 234 ? 11.387 22.989 -11.495 1.00 69.44 234 LEU A C 1
ATOM 1769 O O . LEU A 1 234 ? 12.390 23.399 -10.921 1.00 69.44 234 LEU A O 1
ATOM 1773 N N . GLY A 1 235 ? 11.305 22.943 -12.828 1.00 73.94 235 GLY A N 1
ATOM 1774 C CA . GLY A 1 235 ? 12.374 23.391 -13.723 1.00 73.94 235 GLY A CA 1
ATOM 1775 C C . GLY A 1 235 ? 13.463 22.349 -13.995 1.00 73.94 235 GLY A C 1
ATOM 1776 O O . GLY A 1 235 ? 14.324 22.592 -14.833 1.00 73.94 235 GLY A O 1
ATOM 1777 N N . ASN A 1 236 ? 13.419 21.181 -13.345 1.00 81.06 236 ASN A N 1
ATOM 1778 C CA . ASN A 1 236 ? 14.343 20.077 -13.603 1.00 81.06 236 ASN A CA 1
ATOM 1779 C C . ASN A 1 236 ? 14.167 19.519 -15.015 1.00 81.06 236 ASN A C 1
ATOM 1781 O O . ASN A 1 236 ? 13.035 19.371 -15.470 1.00 81.06 236 ASN A O 1
ATOM 1785 N N . ARG A 1 237 ? 15.255 19.151 -15.694 1.00 84.31 237 ARG A N 1
ATOM 1786 C CA . ARG A 1 237 ? 15.175 18.519 -17.017 1.00 84.31 237 ARG A CA 1
ATOM 1787 C C . ARG A 1 237 ? 15.440 17.026 -16.909 1.00 84.31 237 ARG A C 1
ATOM 1789 O O . ARG A 1 237 ? 16.314 16.602 -16.161 1.00 84.31 237 ARG A O 1
ATOM 1796 N N . TYR A 1 238 ? 14.663 16.220 -17.622 1.00 82.19 238 TYR A N 1
ATOM 1797 C CA . TYR A 1 238 ? 14.768 14.763 -17.573 1.00 82.19 238 TYR A CA 1
ATOM 1798 C C . TYR A 1 238 ? 14.546 14.138 -18.951 1.00 82.19 238 TYR A C 1
ATOM 1800 O O . TYR A 1 238 ? 13.768 14.649 -19.762 1.00 82.19 238 TYR A O 1
ATOM 1808 N N . GLY A 1 239 ? 15.268 13.051 -19.219 1.00 81.44 239 GLY A N 1
ATOM 1809 C CA . GLY A 1 239 ? 15.229 12.337 -20.489 1.00 81.44 239 GLY A CA 1
ATOM 1810 C C . GLY A 1 239 ? 14.186 11.221 -20.493 1.00 81.44 239 GLY A C 1
ATOM 1811 O O . GLY A 1 239 ? 13.972 10.543 -19.487 1.00 81.44 239 GLY A O 1
ATOM 1812 N N . LEU A 1 240 ? 13.545 10.985 -21.636 1.00 77.06 240 LEU A N 1
ATOM 1813 C CA . LEU A 1 240 ? 12.598 9.892 -21.861 1.00 77.06 240 LEU A CA 1
ATOM 1814 C C . LEU A 1 240 ? 13.004 9.084 -23.092 1.00 77.06 240 LEU A C 1
ATOM 1816 O O . LEU A 1 240 ? 13.349 9.656 -24.128 1.00 77.06 240 LEU A O 1
ATOM 1820 N N . CYS A 1 241 ? 12.935 7.755 -22.990 1.00 79.06 241 CYS A N 1
ATOM 1821 C CA . CYS A 1 241 ? 12.976 6.890 -24.164 1.00 79.06 241 CYS A CA 1
ATOM 1822 C C . CYS A 1 241 ? 11.643 6.983 -24.926 1.00 79.06 241 CYS A C 1
ATOM 1824 O O . CYS A 1 241 ? 10.665 7.565 -24.447 1.00 79.06 241 CYS A O 1
ATOM 1826 N N . VAL A 1 242 ? 11.604 6.381 -26.113 1.00 69.62 242 VAL A N 1
ATOM 1827 C CA . VAL A 1 242 ? 10.431 6.373 -27.000 1.00 69.62 242 VAL A CA 1
ATOM 1828 C C . VAL A 1 242 ? 9.197 5.824 -26.294 1.00 69.62 242 VAL A C 1
ATOM 1830 O O . VAL A 1 242 ? 8.123 6.417 -26.380 1.00 69.62 242 VAL A O 1
ATOM 1833 N N . ASP A 1 243 ? 9.355 4.708 -25.588 1.00 71.38 243 ASP A N 1
ATOM 1834 C CA . ASP A 1 243 ? 8.244 4.004 -24.952 1.00 71.38 243 ASP A CA 1
ATOM 1835 C C . ASP A 1 243 ? 7.676 4.812 -23.784 1.00 71.38 243 ASP A C 1
ATOM 1837 O O . ASP A 1 243 ? 6.458 4.965 -23.676 1.00 71.38 243 ASP A O 1
ATOM 1841 N N . CYS A 1 244 ? 8.538 5.426 -22.964 1.00 76.50 244 CYS A N 1
ATOM 1842 C CA . CYS A 1 244 ? 8.096 6.323 -21.896 1.00 76.50 244 CYS A CA 1
ATOM 1843 C C . CYS A 1 244 ? 7.427 7.586 -22.453 1.00 76.50 244 CYS A C 1
ATOM 1845 O O . CYS A 1 244 ? 6.403 8.012 -21.928 1.00 76.50 244 CYS A O 1
ATOM 1847 N N . ALA A 1 245 ? 7.954 8.167 -23.536 1.00 73.69 245 ALA A N 1
ATOM 1848 C CA . ALA A 1 245 ? 7.325 9.314 -24.187 1.00 73.69 245 ALA A CA 1
ATOM 1849 C C . ALA A 1 245 ? 5.933 8.958 -24.748 1.00 73.69 245 ALA A C 1
ATOM 1851 O O . ALA A 1 245 ? 4.978 9.704 -24.541 1.00 73.69 245 ALA A O 1
ATOM 1852 N N . ARG A 1 246 ? 5.785 7.796 -25.399 1.00 70.06 246 ARG A N 1
ATOM 1853 C CA . ARG A 1 246 ? 4.495 7.316 -25.929 1.00 70.06 246 ARG A CA 1
ATOM 1854 C C . ARG A 1 246 ? 3.487 7.019 -24.818 1.00 70.06 246 ARG A C 1
ATOM 1856 O O . ARG A 1 246 ? 2.341 7.440 -24.913 1.00 70.06 246 ARG A O 1
ATOM 1863 N N . THR A 1 247 ? 3.915 6.328 -23.762 1.00 75.44 247 THR A N 1
ATOM 1864 C CA . THR A 1 247 ? 3.048 5.919 -22.640 1.00 75.44 247 THR A CA 1
ATOM 1865 C C . THR A 1 247 ? 2.446 7.109 -21.903 1.00 75.44 247 THR A C 1
ATOM 1867 O O . THR A 1 247 ? 1.316 7.044 -21.434 1.00 75.44 247 THR A O 1
ATOM 1870 N N . MET A 1 248 ? 3.177 8.219 -21.823 1.00 69.75 248 MET A N 1
ATOM 1871 C CA . MET A 1 248 ? 2.702 9.420 -21.141 1.00 69.75 248 MET A CA 1
ATOM 1872 C C . MET A 1 248 ? 1.778 10.296 -22.019 1.00 69.75 248 MET A C 1
ATOM 1874 O O . MET A 1 248 ? 1.478 11.422 -21.629 1.00 69.75 248 MET A O 1
ATOM 1878 N N . ASP A 1 249 ? 1.345 9.803 -23.192 1.00 60.06 249 ASP A N 1
ATOM 1879 C CA . ASP A 1 249 ? 0.595 10.543 -24.229 1.00 60.06 249 ASP A CA 1
ATOM 1880 C C . ASP A 1 249 ? 1.261 11.879 -24.599 1.00 60.06 249 ASP A C 1
ATOM 1882 O O . ASP A 1 249 ? 0.650 12.922 -24.850 1.00 60.06 249 ASP A O 1
ATOM 1886 N N . ILE A 1 250 ? 2.590 11.862 -24.577 1.00 58.09 250 ILE A N 1
ATOM 1887 C CA . ILE A 1 250 ? 3.387 13.051 -24.778 1.00 58.09 250 ILE A CA 1
ATOM 1888 C C . ILE A 1 250 ? 3.642 13.190 -26.278 1.00 58.09 250 ILE A C 1
ATOM 1890 O O . ILE A 1 250 ? 4.408 12.431 -26.876 1.00 58.09 250 ILE A O 1
ATOM 1894 N N . LYS A 1 251 ? 3.046 14.219 -26.892 1.00 48.41 251 LYS A N 1
ATOM 1895 C CA . LYS A 1 251 ? 3.392 14.624 -28.263 1.00 48.41 251 LYS A CA 1
ATOM 1896 C C . LYS A 1 251 ? 4.897 14.876 -28.353 1.00 48.41 251 LYS A C 1
ATOM 1898 O O . LYS A 1 251 ? 5.463 15.543 -27.487 1.00 48.41 251 LYS A O 1
ATOM 1903 N N . TRP A 1 252 ? 5.547 14.358 -29.390 1.00 48.38 252 TRP A N 1
ATOM 1904 C CA . TRP A 1 252 ? 6.948 14.655 -29.686 1.00 48.38 252 TRP A CA 1
ATOM 1905 C C . TRP A 1 252 ? 7.077 16.151 -29.957 1.00 48.38 252 TRP A C 1
ATOM 1907 O O . TRP A 1 252 ? 6.612 16.638 -30.983 1.00 48.38 252 TRP A O 1
ATOM 1917 N N . VAL A 1 253 ? 7.643 16.893 -29.010 1.00 42.00 253 VAL A N 1
ATOM 1918 C CA . VAL A 1 253 ? 7.848 18.332 -29.169 1.00 42.00 253 VAL A CA 1
ATOM 1919 C C . VAL A 1 253 ? 9.281 18.518 -29.641 1.00 42.00 253 VAL A C 1
ATOM 1921 O O . VAL A 1 253 ? 10.208 18.521 -28.841 1.00 42.00 253 VAL A O 1
ATOM 1924 N N . GLY A 1 254 ? 9.441 18.634 -30.958 1.00 41.47 254 GLY A N 1
ATOM 1925 C CA . GLY A 1 254 ? 10.633 19.189 -31.596 1.00 41.47 254 GLY A CA 1
ATOM 1926 C C . GLY A 1 254 ? 10.644 20.720 -31.566 1.00 41.47 254 GLY A C 1
ATOM 1927 O O . GLY A 1 254 ? 11.182 21.333 -32.479 1.00 41.47 254 GLY A O 1
ATOM 1928 N N . GLU A 1 255 ? 10.033 21.356 -30.564 1.00 34.09 255 GLU A N 1
ATOM 1929 C CA . GLU A 1 255 ? 10.248 22.785 -30.352 1.00 34.09 255 GLU A CA 1
ATOM 1930 C C . GLU A 1 255 ? 11.544 22.940 -29.568 1.00 34.09 255 GLU A C 1
ATOM 1932 O O . GLU A 1 255 ? 11.627 22.638 -28.374 1.00 34.09 255 GLU A O 1
ATOM 1937 N N . ALA A 1 256 ? 12.576 23.392 -30.276 1.00 33.69 256 ALA A N 1
ATOM 1938 C CA . ALA A 1 256 ? 13.713 24.031 -29.654 1.00 33.69 256 ALA A CA 1
ATOM 1939 C C . ALA A 1 256 ? 13.181 25.086 -28.676 1.00 33.69 256 ALA A C 1
ATOM 1941 O O . ALA A 1 256 ? 12.511 26.036 -29.077 1.00 33.69 256 ALA A O 1
ATOM 1942 N N . VAL A 1 257 ? 13.480 24.917 -27.389 1.00 30.23 257 VAL A N 1
ATOM 1943 C CA . VAL A 1 257 ? 13.361 26.001 -26.417 1.00 30.23 257 VAL A CA 1
ATOM 1944 C C . VAL A 1 257 ? 14.480 26.984 -26.752 1.00 30.23 257 VAL A C 1
ATOM 1946 O O . VAL A 1 257 ? 15.573 26.922 -26.196 1.00 30.23 257 VAL A O 1
ATOM 1949 N N . THR A 1 258 ? 14.247 27.849 -27.735 1.00 29.61 258 THR A N 1
ATOM 1950 C CA . THR A 1 258 ? 14.959 29.121 -27.805 1.00 29.61 258 THR A CA 1
ATOM 1951 C C . THR A 1 258 ? 14.436 29.989 -26.669 1.00 29.61 258 THR A C 1
ATOM 1953 O O . THR A 1 258 ? 13.223 30.066 -26.474 1.00 29.61 258 THR A O 1
ATOM 1956 N N . ALA A 1 259 ? 15.376 30.549 -25.907 1.00 30.83 259 ALA A N 1
ATOM 1957 C CA . ALA A 1 259 ? 15.156 31.418 -24.753 1.00 30.83 259 ALA A CA 1
ATOM 1958 C C . ALA A 1 259 ? 14.134 32.540 -24.993 1.00 30.83 259 ALA A C 1
ATOM 1960 O O . ALA A 1 259 ? 14.070 33.046 -26.137 1.00 30.83 259 ALA A O 1
#

Sequence (259 aa):
MSIVGSRAATAPLIAQDQRASATILPALTAAERGAEWTAKYGCTPICVMNHTEPDNNPGWHQGPAARCDTPASLVCDWDGDTGEPLLAARVTTVNGTPEVFGITTRLWVDIAGDTMELSVTEVDQFIAGLEGFLPQLRALRAQLAEATKGDIPENTEAKIRWHAEQNTRAAREWAEANPGHEPSLISEAEVARDREINEEVTRRCPDIARVTTRPTSQCTFEGGPAVVVRTGKLGNRYGLCVDCARTMDIKWVGEAVTA

Radius of gyration: 28.21 Å; chains: 1; bounding box: 85×56×80 Å

Foldseek 3Di:
DDDDDDDDDDDDPPPPPCPDPPPPDPQDFQVNVHDVSCVVLVEDRQFRFDVPDPPRNPQKGKHDKDFQQPPFDDPPRDVPDPGDTQKIKIWIWGGRVCVPVNIDTFIWMDHDPDIDTHDPVRVVVVVVVVVVCVVVVVVVVVVVVVVCVPDDDDPVVVVLVVLVVVQVVVLVVVCVVPPPQDQPPQDPVNLVVLLVLLVVVCVVPVPCNLQSVQGQQAASPPGHGFSDWDQDPSRHIHGHRPVRCVVVVHDRDPDDPDD

Secondary structure (DSSP, 8-state):
------------------------PPPPPHHHH-HHHHHHHT--TT-----SSTT---SEEE-PPEEE-SS---TT--TT-----SEEEEEEEE-SSHHHH--EEEEEEEETTEEEEE-HHHHHHHHHHHHHHHHHHHHHHHHHHHHGGGPPPP-HHHHHHHHHHHHHHHHHHHHHHSTT----PPPHHHHHHHHHHHHHHHHH-GGGHHHHSS-TTBBTTT-SB-SEEEE-TTS-EEEE-HHHHHHTT----------